Protein AF-H0E6C3-F1 (afdb_monomer)

pLDDT: mean 74.85, std 18.97, range [39.5, 98.25]

Organism: NCBI:txid1097667

Secondary structure (DSSP, 8-state):
-----STHHHHHTTS--S-----------------------------PPPPP---------------------------PPP--HHHHHSS-EEPPHHHHHHHHHHHHHHHHHHHHT-HHHHHHTEESHHHHHHHTT--S--HHHHHHHHGGGPPPPPHHHHHHHHHPPEEEETTEEEETTT-S--EEEETTEEEEESGGGS------

Solvent-accessible surface area (backbone atoms only — not comparable to full-atom values): 13586 Å² total; per-residue (Å²): 138,92,86,86,82,68,70,75,62,70,72,55,65,80,74,68,87,82,83,87,85,80,85,81,90,75,93,73,89,85,80,89,78,92,77,81,88,82,85,81,79,88,82,83,88,82,89,80,81,85,84,86,81,83,88,81,77,88,80,87,76,81,89,75,89,69,85,78,76,82,73,79,75,74,72,80,80,77,79,70,79,69,54,61,50,69,65,66,71,59,84,45,44,76,46,55,71,67,60,32,49,53,50,41,47,39,50,52,51,45,49,50,20,42,40,69,39,36,31,68,60,37,50,76,34,48,40,38,53,67,58,48,38,48,75,71,70,46,74,93,69,49,64,47,69,57,35,60,66,56,27,82,71,40,73,59,76,50,72,66,56,53,54,44,39,76,68,33,55,34,32,33,50,90,54,33,40,34,38,43,89,80,58,57,75,43,28,33,52,55,96,89,40,60,20,39,34,50,28,25,71,51,75,81,74,78,82,130

Structure (mmCIF, N/CA/C/O backbone):
data_AF-H0E6C3-F1
#
_entry.id   AF-H0E6C3-F1
#
loop_
_atom_site.group_PDB
_atom_site.id
_atom_site.type_symbol
_atom_site.label_atom_id
_atom_site.label_alt_id
_atom_site.label_comp_id
_atom_site.label_asym_id
_atom_site.label_entity_id
_atom_site.label_seq_id
_atom_site.pdbx_PDB_ins_code
_atom_site.Cartn_x
_atom_site.Cartn_y
_atom_site.Cartn_z
_atom_site.occupancy
_atom_site.B_iso_or_equiv
_atom_site.auth_seq_id
_atom_site.auth_comp_id
_atom_site.auth_asym_id
_atom_site.auth_atom_id
_atom_site.pdbx_PDB_model_num
ATOM 1 N N . MET A 1 1 ? -24.093 22.862 15.015 1.00 39.50 1 MET A N 1
ATOM 2 C CA . MET A 1 1 ? -22.956 23.736 14.646 1.00 39.50 1 MET A CA 1
ATOM 3 C C . MET A 1 1 ? -21.881 22.888 13.983 1.00 39.50 1 MET A C 1
ATOM 5 O O . MET A 1 1 ? -21.460 21.885 14.541 1.00 39.50 1 MET A O 1
ATOM 9 N N . SER A 1 2 ? -21.552 23.235 12.743 1.00 45.59 2 SER A N 1
ATOM 10 C CA . SER A 1 2 ? -20.919 22.386 11.730 1.00 45.59 2 SER A CA 1
ATOM 11 C C . SER A 1 2 ? -19.393 22.302 11.878 1.00 45.59 2 SER A C 1
ATOM 13 O O . SER A 1 2 ? -18.709 23.301 11.692 1.00 45.59 2 SER A O 1
ATOM 15 N N . ARG A 1 3 ? -18.850 21.105 12.152 1.00 48.53 3 ARG A N 1
ATOM 16 C CA . ARG A 1 3 ? -17.395 20.812 12.171 1.00 48.53 3 ARG A CA 1
ATOM 17 C C . ARG A 1 3 ? -16.990 19.665 11.223 1.00 48.53 3 ARG A C 1
ATOM 19 O O . ARG A 1 3 ? -16.024 18.962 11.479 1.00 48.53 3 ARG A O 1
ATOM 26 N N . ALA A 1 4 ? -17.720 19.459 10.125 1.00 48.72 4 ALA A N 1
ATOM 27 C CA . ALA A 1 4 ? -17.541 18.299 9.235 1.00 48.72 4 ALA A CA 1
ATOM 28 C C . ALA A 1 4 ? -16.975 18.628 7.833 1.00 48.72 4 ALA A C 1
ATOM 30 O O . ALA A 1 4 ? -17.182 17.862 6.900 1.00 48.72 4 ALA A O 1
ATOM 31 N N . ARG A 1 5 ? -16.290 19.766 7.635 1.00 49.53 5 ARG A N 1
ATOM 32 C CA . ARG A 1 5 ? -15.871 20.223 6.286 1.00 49.53 5 ARG A CA 1
ATOM 33 C C . ARG A 1 5 ? -14.379 20.534 6.104 1.00 49.53 5 ARG A C 1
ATOM 35 O O . ARG A 1 5 ? -14.032 21.242 5.171 1.00 49.53 5 ARG A O 1
ATOM 42 N N . LEU A 1 6 ? -13.491 20.005 6.948 1.00 44.16 6 LEU A N 1
ATOM 43 C CA . LEU A 1 6 ? -12.038 20.226 6.796 1.00 44.16 6 LEU A CA 1
ATOM 44 C C . LEU A 1 6 ? -11.249 18.998 6.305 1.00 44.16 6 LEU A C 1
ATOM 46 O O . LEU A 1 6 ? -10.078 19.137 5.968 1.00 44.16 6 LEU A O 1
ATOM 50 N N . LEU A 1 7 ? -11.872 17.818 6.185 1.00 47.09 7 LEU A N 1
ATOM 51 C CA . LEU A 1 7 ? -11.172 16.601 5.749 1.00 47.09 7 LEU A CA 1
ATOM 52 C C . LEU A 1 7 ? -10.719 16.545 4.270 1.00 47.09 7 LEU A C 1
ATOM 54 O O . LEU A 1 7 ? -9.677 15.936 4.035 1.00 47.09 7 LEU A O 1
ATOM 58 N N . PRO A 1 8 ? -11.393 17.147 3.264 1.00 49.53 8 PRO A N 1
ATOM 59 C CA . PRO A 1 8 ? -10.925 17.005 1.880 1.00 49.53 8 PRO A CA 1
ATOM 60 C C . PRO A 1 8 ? -9.657 17.822 1.574 1.00 49.53 8 PRO A C 1
ATOM 62 O O . PRO A 1 8 ? -9.017 17.592 0.553 1.00 49.53 8 PRO A O 1
ATOM 65 N N . LEU A 1 9 ? -9.256 18.750 2.453 1.00 42.88 9 LEU A N 1
ATOM 66 C CA . LEU A 1 9 ? -8.108 19.637 2.225 1.00 42.88 9 LEU A CA 1
ATOM 67 C C . LEU A 1 9 ? -6.748 18.981 2.511 1.00 42.88 9 LEU A C 1
ATOM 69 O O . LEU A 1 9 ? -5.759 19.346 1.882 1.00 42.88 9 LEU A O 1
ATOM 73 N N . LEU A 1 10 ? -6.684 17.984 3.400 1.00 47.25 10 LEU A N 1
ATOM 74 C CA . LEU A 1 10 ? -5.419 17.311 3.733 1.00 47.25 10 LEU A CA 1
ATOM 75 C C . LEU A 1 10 ? -5.011 16.248 2.701 1.00 47.25 10 LEU A C 1
ATOM 77 O O . LEU A 1 10 ? -3.820 16.012 2.520 1.00 47.25 10 LEU A O 1
ATOM 81 N N . LEU A 1 11 ? -5.967 15.656 1.974 1.00 47.31 11 LEU A N 1
ATOM 82 C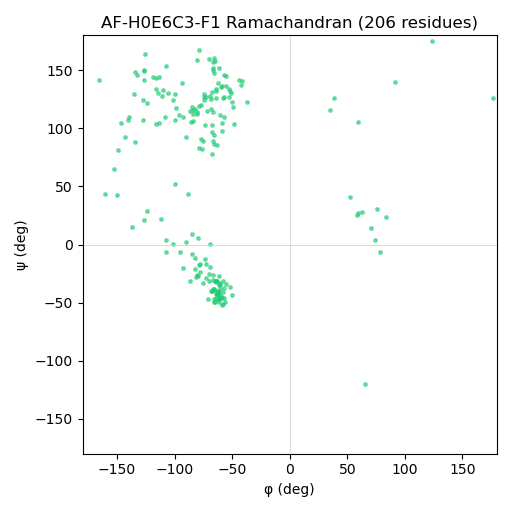 CA . LEU A 1 11 ? -5.668 14.664 0.933 1.00 47.31 11 LEU A CA 1
ATOM 83 C C . LEU A 1 11 ? -5.161 15.301 -0.378 1.00 47.31 11 LEU A C 1
ATOM 85 O O . LEU A 1 11 ? -4.449 14.652 -1.138 1.00 47.31 11 LEU A O 1
ATOM 89 N N . ALA A 1 12 ? -5.488 16.574 -0.633 1.00 43.88 12 ALA A N 1
ATOM 90 C CA . ALA A 1 12 ? -5.083 17.289 -1.847 1.00 43.88 12 ALA A CA 1
ATOM 91 C C . ALA A 1 12 ? -3.655 17.868 -1.783 1.00 43.88 12 ALA A C 1
ATOM 93 O O . ALA A 1 12 ? -3.043 18.099 -2.822 1.00 43.88 12 ALA A O 1
ATOM 94 N N . ALA A 1 13 ? -3.088 18.073 -0.588 1.00 44.66 13 ALA A N 1
ATOM 95 C CA . ALA A 1 13 ? -1.778 18.713 -0.431 1.00 44.66 13 ALA A CA 1
ATOM 96 C C . ALA A 1 13 ? -0.586 17.828 -0.853 1.00 44.66 13 ALA A C 1
ATOM 98 O O . ALA A 1 13 ? 0.502 18.346 -1.096 1.00 44.66 13 ALA A O 1
ATOM 99 N N . ALA A 1 14 ? -0.774 16.511 -0.984 1.00 47.22 14 ALA A N 1
ATOM 100 C CA . ALA A 1 14 ? 0.292 15.594 -1.397 1.00 47.22 14 ALA A CA 1
ATOM 101 C C . ALA A 1 14 ? 0.501 15.524 -2.925 1.00 47.22 14 ALA A C 1
ATOM 103 O O . ALA A 1 14 ? 1.512 14.986 -3.368 1.00 47.22 14 ALA A O 1
ATOM 104 N N . LEU A 1 15 ? -0.413 16.077 -3.737 1.00 45.78 15 LEU A N 1
ATOM 105 C CA . LEU A 1 15 ? -0.311 16.058 -5.206 1.00 45.78 15 LEU A CA 1
ATOM 106 C C . LEU A 1 15 ? 0.183 17.377 -5.832 1.00 45.78 15 LEU A C 1
ATOM 108 O O . LEU A 1 15 ? 0.336 17.449 -7.048 1.00 45.78 15 LEU A O 1
ATOM 112 N N . SER A 1 16 ? 0.478 18.412 -5.040 1.00 48.31 16 SER A N 1
ATOM 113 C CA . SER A 1 16 ? 0.782 19.758 -5.562 1.00 48.31 16 SER A CA 1
ATOM 114 C C . SER A 1 16 ? 2.262 20.033 -5.871 1.00 48.31 16 SER A C 1
ATOM 116 O O . SER A 1 16 ? 2.599 21.146 -6.266 1.00 48.31 16 SER A O 1
ATOM 118 N N . LEU A 1 17 ? 3.172 19.067 -5.707 1.00 47.97 17 LEU A N 1
ATOM 119 C CA . LEU A 1 17 ? 4.621 19.288 -5.852 1.00 47.97 17 LEU A CA 1
ATOM 120 C C . LEU A 1 17 ? 5.174 18.835 -7.217 1.00 47.97 17 LEU A C 1
ATOM 122 O O . LEU A 1 17 ? 6.122 18.058 -7.299 1.00 47.97 17 LEU A O 1
ATOM 126 N N . SER A 1 18 ? 4.571 19.281 -8.322 1.00 49.34 18 SER A N 1
ATOM 127 C CA . SER A 1 18 ? 5.105 19.033 -9.679 1.00 49.34 18 SER A CA 1
ATOM 128 C C . SER A 1 18 ? 4.756 20.140 -10.680 1.00 49.34 18 SER A C 1
ATOM 130 O O . SER A 1 18 ? 4.398 19.862 -11.820 1.00 49.34 18 SER A O 1
ATOM 132 N N . ALA A 1 19 ? 4.860 21.407 -10.268 1.00 49.94 19 ALA A N 1
ATOM 133 C CA . ALA A 1 19 ? 4.777 22.544 -11.189 1.00 49.94 19 ALA A CA 1
ATOM 134 C C . ALA A 1 19 ? 5.551 23.769 -10.665 1.00 49.94 19 ALA A C 1
ATOM 136 O O . ALA A 1 19 ? 4.972 24.805 -10.360 1.00 49.94 19 ALA A O 1
ATOM 137 N N . ALA A 1 20 ? 6.874 23.650 -10.547 1.00 50.69 20 ALA A N 1
ATOM 138 C CA . ALA A 1 20 ? 7.783 24.797 -10.477 1.00 50.69 20 ALA A CA 1
ATOM 139 C C . ALA A 1 20 ? 9.123 24.386 -11.106 1.00 50.69 20 ALA A C 1
ATOM 141 O O . ALA A 1 20 ? 10.049 23.950 -10.431 1.00 50.69 20 ALA A O 1
ATOM 142 N N . GLY A 1 21 ? 9.157 24.434 -12.435 1.00 45.28 21 GLY A N 1
ATOM 143 C CA . GLY A 1 21 ? 10.304 24.093 -13.279 1.00 45.28 21 GLY A CA 1
ATOM 144 C C . GLY A 1 21 ? 10.147 24.701 -14.673 1.00 45.28 21 GLY A C 1
ATOM 145 O O . GLY A 1 21 ? 10.321 24.021 -15.674 1.00 45.28 21 GLY A O 1
ATOM 146 N N . CYS A 1 22 ? 9.722 25.962 -14.706 1.00 56.66 22 CYS A N 1
ATOM 147 C CA . CYS A 1 22 ? 9.824 26.901 -15.822 1.00 56.66 22 CYS A CA 1
ATOM 148 C C . CYS A 1 22 ? 10.748 28.004 -15.285 1.00 56.66 22 CYS A C 1
ATOM 150 O O . CYS A 1 22 ? 10.569 28.409 -14.141 1.00 56.66 22 CYS A O 1
ATOM 152 N N . GLY A 1 23 ? 11.765 28.523 -15.944 1.00 45.88 23 GLY A N 1
ATOM 153 C CA . GLY A 1 23 ? 12.292 28.385 -17.288 1.00 45.88 23 GLY A CA 1
ATOM 154 C C . GLY A 1 23 ? 13.453 29.382 -17.303 1.00 45.88 23 GLY A C 1
ATOM 155 O O . GLY A 1 23 ? 13.282 30.522 -16.875 1.00 45.88 23 GLY A O 1
ATOM 156 N N . GLY A 1 24 ? 14.643 28.921 -17.665 1.00 44.38 24 GLY A N 1
ATOM 157 C CA . GLY A 1 24 ? 15.837 29.748 -17.790 1.00 44.38 24 GLY A CA 1
ATOM 158 C C . GLY A 1 24 ? 16.500 29.375 -19.099 1.00 44.38 24 GLY A C 1
ATOM 159 O O . GLY A 1 24 ? 17.273 28.422 -19.140 1.00 44.38 24 GLY A O 1
ATOM 160 N N . ASP A 1 25 ? 16.061 30.057 -20.153 1.00 52.75 25 ASP A N 1
ATOM 161 C CA . ASP A 1 25 ? 16.718 30.157 -21.451 1.00 52.75 25 ASP A CA 1
ATOM 162 C C . ASP A 1 25 ? 18.188 30.542 -21.252 1.00 52.75 25 ASP A C 1
ATOM 164 O O . ASP A 1 25 ? 18.469 31.592 -20.682 1.00 52.75 25 ASP A O 1
ATOM 168 N N . ASP A 1 26 ? 19.102 29.716 -21.754 1.00 57.69 26 ASP A N 1
ATOM 169 C CA . ASP A 1 26 ? 20.416 30.174 -22.193 1.00 57.69 26 ASP A CA 1
ATOM 170 C C . ASP A 1 26 ? 20.768 29.412 -23.475 1.00 57.69 26 ASP A C 1
ATOM 172 O O . ASP A 1 26 ? 21.026 28.202 -23.486 1.00 57.69 26 ASP A O 1
ATOM 176 N N . ASP A 1 27 ? 20.700 30.166 -24.569 1.00 55.53 27 ASP A N 1
ATOM 177 C CA . ASP A 1 27 ? 21.066 29.827 -25.932 1.00 55.53 27 ASP A CA 1
ATOM 178 C C . ASP A 1 27 ? 22.312 28.941 -26.030 1.00 55.53 27 ASP A C 1
ATOM 180 O O . ASP A 1 27 ? 23.427 29.329 -25.665 1.00 55.53 27 ASP A O 1
ATOM 184 N N . LYS A 1 28 ? 22.162 27.777 -26.671 1.00 60.12 28 LYS A N 1
ATOM 185 C CA . LYS A 1 28 ? 23.302 27.094 -27.284 1.00 60.12 28 LYS A CA 1
ATOM 186 C C . LYS A 1 28 ? 22.996 26.768 -28.743 1.00 60.12 28 LYS A C 1
ATOM 188 O O . LYS A 1 28 ? 21.998 26.098 -29.014 1.00 60.12 28 LYS A O 1
ATOM 193 N N . PRO A 1 29 ? 23.841 27.212 -29.692 1.00 62.50 29 PRO A N 1
ATOM 194 C CA . PRO A 1 29 ? 23.593 26.990 -31.102 1.00 62.50 29 PRO A CA 1
ATOM 195 C C . PRO A 1 29 ? 23.622 25.502 -31.446 1.00 62.50 29 PRO A C 1
ATOM 197 O O . PRO A 1 29 ? 24.512 24.742 -31.060 1.00 62.50 29 PRO A O 1
ATOM 200 N N . SER A 1 30 ? 22.593 25.154 -32.207 1.00 52.91 30 SER A N 1
ATOM 201 C CA . SER A 1 30 ? 22.317 23.886 -32.858 1.00 52.91 30 SER A CA 1
ATOM 202 C C . SER A 1 30 ? 23.492 23.400 -33.712 1.00 52.91 30 SER A C 1
ATOM 204 O O . SER A 1 30 ? 23.947 24.104 -34.615 1.00 52.91 30 SER A O 1
ATOM 206 N N . THR A 1 31 ? 23.930 22.162 -33.482 1.00 62.78 31 THR A N 1
ATOM 207 C CA . THR A 1 31 ? 24.637 21.362 -34.485 1.00 62.78 31 THR A CA 1
ATOM 208 C C . THR A 1 31 ? 23.803 20.138 -34.837 1.00 62.78 31 THR A C 1
ATOM 210 O O . THR A 1 31 ? 23.709 19.151 -34.111 1.00 62.78 31 THR A O 1
ATOM 213 N N . THR A 1 32 ? 23.181 20.248 -36.005 1.00 57.22 32 THR A N 1
ATOM 214 C CA . THR A 1 32 ? 22.528 19.195 -36.772 1.00 57.22 32 THR A CA 1
ATOM 215 C C . THR A 1 32 ? 23.448 17.991 -36.964 1.00 57.22 32 THR A C 1
ATOM 217 O O . THR A 1 32 ? 24.564 18.115 -37.466 1.00 57.22 32 THR A O 1
ATOM 220 N N . SER A 1 33 ? 22.950 16.796 -36.664 1.00 61.53 33 SER A N 1
ATOM 221 C CA . SER A 1 33 ? 23.414 15.566 -37.304 1.00 61.53 33 SER A CA 1
ATOM 222 C C . SER A 1 33 ? 22.208 14.685 -37.585 1.00 61.53 33 SER A C 1
ATOM 224 O O . SER A 1 33 ? 21.530 14.200 -36.682 1.00 61.53 33 SER A O 1
ATOM 226 N N . ALA A 1 34 ? 21.910 14.582 -38.875 1.00 61.97 34 ALA A N 1
ATOM 227 C CA . ALA A 1 34 ? 20.875 13.742 -39.435 1.00 61.97 34 ALA A CA 1
ATOM 228 C C . ALA A 1 34 ? 21.247 12.269 -39.244 1.00 61.97 34 ALA A C 1
ATOM 230 O O . ALA A 1 34 ? 22.347 11.866 -39.614 1.00 61.97 34 ALA A O 1
ATOM 231 N N . SER A 1 35 ? 20.302 11.477 -38.740 1.00 51.75 35 SER A N 1
ATOM 232 C CA . SER A 1 35 ? 20.354 10.021 -38.841 1.00 51.75 35 SER A CA 1
ATOM 233 C C . SER A 1 35 ? 18.986 9.480 -39.244 1.00 51.75 35 SER A C 1
ATOM 235 O O . SER A 1 35 ? 17.943 9.850 -38.713 1.00 51.75 35 SER A O 1
ATOM 237 N N . THR A 1 36 ? 19.071 8.647 -40.267 1.00 64.38 36 THR A N 1
ATOM 238 C CA . THR A 1 36 ? 18.101 7.987 -41.140 1.00 64.38 36 THR A CA 1
ATOM 239 C C . THR A 1 36 ? 16.877 7.370 -40.445 1.00 64.38 36 THR A C 1
ATOM 241 O O . THR A 1 36 ? 17.028 6.703 -39.421 1.00 64.38 36 THR A O 1
ATOM 244 N N . PRO A 1 37 ? 15.670 7.463 -41.038 1.00 62.47 37 PRO A N 1
ATOM 245 C CA . PRO A 1 37 ? 14.541 6.642 -40.617 1.00 62.47 37 PRO A CA 1
ATOM 246 C C . PRO A 1 37 ? 14.753 5.190 -41.069 1.00 62.47 37 PRO A C 1
ATOM 248 O O . PRO A 1 37 ? 14.980 4.928 -42.248 1.00 62.47 37 PRO A O 1
ATOM 251 N N . SER A 1 38 ? 14.651 4.238 -40.140 1.00 56.16 38 SER A N 1
ATOM 252 C CA . SER A 1 38 ? 14.460 2.823 -40.479 1.00 56.16 38 SER A CA 1
ATOM 253 C C . SER A 1 38 ? 12.987 2.475 -40.333 1.00 56.16 38 SER A C 1
ATOM 255 O O . SER A 1 38 ? 12.437 2.416 -39.235 1.00 56.16 38 SER A O 1
ATOM 257 N N . THR A 1 39 ? 12.349 2.299 -41.482 1.00 52.75 39 THR A N 1
ATOM 258 C CA . THR A 1 39 ? 11.002 1.767 -41.639 1.00 52.75 39 THR A CA 1
ATOM 259 C C . THR A 1 39 ? 11.083 0.247 -41.540 1.00 52.75 39 THR A C 1
ATOM 261 O O . THR A 1 39 ? 11.646 -0.389 -42.428 1.00 52.75 39 THR A O 1
ATOM 264 N N . THR A 1 40 ? 10.502 -0.345 -40.498 1.00 60.59 40 THR A N 1
ATOM 265 C CA . THR A 1 40 ? 10.265 -1.793 -40.464 1.00 60.59 40 THR A CA 1
ATOM 266 C C . THR A 1 40 ? 8.766 -2.032 -40.485 1.00 60.59 40 THR A C 1
ATOM 268 O O . THR A 1 40 ? 8.055 -1.788 -39.513 1.00 60.59 40 THR A O 1
ATOM 271 N N . SER A 1 41 ? 8.293 -2.455 -41.650 1.00 52.44 41 SER A N 1
ATOM 272 C CA . SER A 1 41 ? 6.960 -2.999 -41.869 1.00 52.44 41 SER A CA 1
ATOM 273 C C . SER A 1 41 ? 6.889 -4.461 -41.417 1.00 52.44 41 SER A C 1
ATOM 275 O O . SER A 1 41 ? 7.916 -5.139 -41.344 1.00 52.44 41 SER A O 1
ATOM 277 N N . SER A 1 42 ? 5.648 -4.957 -41.324 1.00 45.97 42 SER A N 1
ATOM 278 C CA . SER A 1 42 ? 5.224 -6.372 -41.236 1.00 45.97 42 SER A CA 1
ATOM 279 C C . SER A 1 42 ? 5.091 -6.890 -39.781 1.00 45.97 42 SER A C 1
ATOM 281 O O . SER A 1 42 ? 5.876 -6.516 -38.924 1.00 45.97 42 SER A O 1
ATOM 283 N N . THR A 1 43 ? 4.102 -7.692 -39.364 1.00 51.38 43 THR A N 1
ATOM 284 C CA . THR A 1 43 ? 3.299 -8.695 -40.079 1.00 51.38 43 THR A CA 1
ATOM 285 C C . THR A 1 43 ? 2.058 -9.083 -39.250 1.00 51.38 43 THR A C 1
ATOM 287 O O . THR A 1 43 ? 2.140 -9.229 -38.036 1.00 51.38 43 THR A O 1
ATOM 290 N N . SER A 1 44 ? 0.948 -9.269 -39.965 1.00 53.03 44 SER A N 1
ATOM 291 C CA . SER A 1 44 ? -0.219 -10.154 -39.797 1.00 53.03 44 SER A CA 1
ATOM 292 C C . SER A 1 44 ? -0.869 -10.477 -38.443 1.00 53.03 44 SER A C 1
ATOM 294 O O . SER A 1 44 ? -0.327 -11.108 -37.542 1.00 53.03 44 SER A O 1
ATOM 296 N N . SER A 1 45 ? -2.170 -10.204 -38.475 1.00 52.84 45 SER A N 1
ATOM 297 C CA . SER A 1 45 ? -3.298 -10.859 -37.823 1.00 52.84 45 SER A CA 1
ATOM 298 C C . SER A 1 45 ? -3.260 -12.394 -37.838 1.00 52.84 45 SER A C 1
ATOM 300 O O . SER A 1 45 ? -3.053 -13.027 -38.871 1.00 52.84 45 SER A O 1
ATOM 302 N N . SER A 1 46 ? -3.599 -12.993 -36.696 1.00 56.31 46 SER A N 1
ATOM 303 C CA . SER A 1 46 ? -4.162 -14.345 -36.615 1.00 56.31 46 SER A CA 1
ATOM 304 C C . SER A 1 46 ? -5.447 -14.276 -35.793 1.00 56.31 46 SER A C 1
ATOM 306 O O . SER A 1 46 ? -5.437 -14.051 -34.587 1.00 56.31 46 SER A O 1
ATOM 308 N N . THR A 1 47 ? -6.567 -14.406 -36.496 1.00 58.03 47 THR A N 1
ATOM 309 C CA . THR A 1 47 ? -7.912 -14.549 -35.946 1.00 58.03 47 THR A CA 1
ATOM 310 C C . THR A 1 47 ? -8.148 -16.033 -35.691 1.00 58.03 47 THR A C 1
ATOM 312 O O . THR A 1 47 ? -8.180 -16.816 -36.637 1.00 58.03 47 THR A O 1
ATOM 315 N N . THR A 1 48 ? -8.310 -16.429 -34.433 1.00 63.00 48 THR A N 1
ATOM 316 C CA . THR A 1 48 ? -8.811 -17.754 -34.057 1.00 63.00 48 THR A CA 1
ATOM 317 C C . THR A 1 48 ? -10.278 -17.644 -33.657 1.00 63.00 48 THR A C 1
ATOM 319 O O . THR A 1 48 ? -10.656 -16.839 -32.808 1.00 63.00 48 THR A O 1
ATOM 322 N N . SER A 1 49 ? -11.112 -18.441 -34.322 1.00 64.69 49 SER A N 1
ATOM 323 C CA . SER A 1 49 ? -12.539 -18.587 -34.039 1.00 64.69 49 SER A CA 1
ATOM 324 C C . SER A 1 49 ? -12.780 -19.229 -32.664 1.00 64.69 49 SER A C 1
ATOM 326 O O . SER A 1 49 ? -11.997 -20.087 -32.252 1.00 64.69 49 SER A O 1
ATOM 328 N N . PRO A 1 50 ? -13.871 -18.871 -31.962 1.00 70.31 50 PRO A N 1
ATOM 329 C CA . PRO A 1 50 ? -14.254 -19.523 -30.716 1.00 70.31 50 PRO A CA 1
ATOM 330 C C . PRO A 1 50 ? -14.853 -20.911 -30.983 1.00 70.31 50 PRO A C 1
ATOM 332 O O . PRO A 1 50 ? -15.814 -21.049 -31.740 1.00 70.31 50 PRO A O 1
ATOM 335 N N . THR A 1 51 ? -14.313 -21.938 -30.327 1.00 67.75 51 THR A N 1
ATOM 336 C CA . THR A 1 51 ? -14.937 -23.264 -30.254 1.00 67.75 51 THR A CA 1
ATOM 337 C C . THR A 1 51 ? -16.079 -23.228 -29.244 1.00 67.75 51 THR A C 1
ATOM 339 O O . THR A 1 51 ? -15.882 -22.932 -28.067 1.00 67.75 51 THR A O 1
ATOM 342 N N . THR A 1 52 ? -17.279 -23.524 -29.729 1.00 56.03 52 THR A N 1
ATOM 343 C CA . THR A 1 52 ? -18.501 -23.764 -28.960 1.00 56.03 52 THR A CA 1
ATOM 344 C C . THR A 1 52 ? -18.517 -25.225 -28.520 1.00 56.03 52 THR A C 1
ATOM 346 O O . THR A 1 52 ? -18.559 -26.094 -29.386 1.00 56.03 52 THR A O 1
ATOM 349 N N . THR A 1 53 ? -18.524 -25.506 -27.213 1.00 61.59 53 THR A N 1
ATOM 350 C CA . THR A 1 53 ? -18.784 -26.865 -26.710 1.00 61.59 53 THR A CA 1
ATOM 351 C C . THR A 1 53 ? -19.529 -26.829 -25.375 1.00 61.59 53 THR A C 1
ATOM 353 O O . THR A 1 53 ? -18.957 -26.536 -24.331 1.00 61.59 53 THR A O 1
ATOM 356 N N . THR A 1 54 ? -20.817 -27.144 -25.500 1.00 51.81 54 THR A N 1
ATOM 357 C CA . THR A 1 54 ? -21.640 -28.042 -24.676 1.00 51.81 54 THR A CA 1
ATOM 358 C C . THR A 1 54 ? -21.814 -27.770 -23.180 1.00 51.81 54 THR A C 1
ATOM 360 O O . THR A 1 54 ? -20.975 -28.082 -22.342 1.00 51.81 54 THR A O 1
ATOM 363 N N . ASP A 1 55 ? -23.025 -27.290 -22.920 1.00 56.94 55 ASP A N 1
ATOM 364 C CA . ASP A 1 55 ? -23.848 -27.322 -21.715 1.00 56.94 55 ASP A CA 1
ATOM 365 C C . ASP A 1 55 ? -24.135 -28.766 -21.235 1.00 56.94 55 ASP A C 1
ATOM 367 O O . ASP A 1 55 ? -24.632 -29.577 -22.025 1.00 56.94 55 ASP A O 1
ATOM 371 N N . PRO A 1 56 ? -23.837 -29.105 -19.966 1.00 64.62 56 PRO A N 1
ATOM 372 C CA . PRO A 1 56 ? -24.548 -30.151 -19.249 1.00 64.62 56 PRO A CA 1
ATOM 373 C C . PRO A 1 56 ? -25.460 -29.569 -18.151 1.00 64.62 56 PRO A C 1
ATOM 375 O O . PRO A 1 56 ? -25.000 -29.085 -17.119 1.00 64.62 56 PRO A O 1
ATOM 378 N N . GLU A 1 57 ? -26.760 -29.684 -18.418 1.00 63.06 57 GLU A N 1
ATOM 379 C CA . GLU A 1 57 ? -27.874 -30.085 -17.546 1.00 63.06 57 GLU A CA 1
ATOM 380 C C . GLU A 1 57 ? -27.837 -29.669 -16.051 1.00 63.06 57 GLU A C 1
ATOM 382 O O . GLU A 1 57 ? -27.029 -30.180 -15.267 1.00 63.06 57 GLU A O 1
ATOM 387 N N . PRO A 1 58 ? -28.784 -28.828 -15.580 1.00 60.75 58 PRO A N 1
ATOM 388 C CA . PRO A 1 58 ? -28.914 -28.514 -14.162 1.00 60.75 58 PRO A CA 1
ATOM 389 C C . PRO A 1 58 ? -29.512 -29.702 -13.392 1.00 60.75 58 PRO A C 1
ATOM 391 O O . PRO A 1 58 ? -30.723 -29.920 -13.380 1.00 60.75 58 PRO A O 1
ATOM 394 N N . THR A 1 59 ? -28.667 -30.444 -12.675 1.00 64.25 59 THR A N 1
ATOM 395 C CA . THR A 1 59 ? -29.137 -31.375 -11.641 1.00 64.25 59 THR A CA 1
ATOM 396 C C . THR A 1 59 ? -29.630 -30.573 -10.439 1.00 64.25 59 THR A C 1
ATOM 398 O O . THR A 1 59 ? -28.871 -29.865 -9.776 1.00 64.25 59 THR A O 1
ATOM 401 N N . THR A 1 60 ? -30.930 -30.680 -10.177 1.00 53.97 60 THR A N 1
ATOM 402 C CA . THR A 1 60 ? -31.601 -30.110 -9.008 1.00 53.97 60 THR A CA 1
ATOM 403 C C . THR A 1 60 ? -31.359 -31.044 -7.824 1.00 53.97 60 THR A C 1
ATOM 405 O O . THR A 1 60 ? -31.854 -32.168 -7.829 1.00 53.97 60 THR A O 1
ATOM 408 N N . THR A 1 61 ? -30.593 -30.593 -6.829 1.00 58.22 61 THR A N 1
ATOM 409 C CA . THR A 1 61 ? -30.377 -31.326 -5.572 1.00 58.22 61 THR A CA 1
ATOM 410 C C . THR A 1 61 ? -31.082 -30.615 -4.426 1.00 58.22 61 THR A C 1
ATOM 412 O O . THR A 1 61 ? -30.987 -29.398 -4.266 1.00 58.22 61 THR A O 1
ATOM 415 N N . ASP A 1 62 ? -31.787 -31.439 -3.660 1.00 47.25 62 ASP A N 1
ATOM 416 C CA . ASP A 1 62 ? -32.689 -31.162 -2.556 1.00 47.25 62 ASP A CA 1
ATOM 417 C C . ASP A 1 62 ? -32.272 -30.086 -1.546 1.00 47.25 62 ASP A C 1
ATOM 419 O O . ASP A 1 62 ? -31.138 -29.973 -1.073 1.00 47.25 62 ASP A O 1
ATOM 423 N N . GLN A 1 63 ? -33.301 -29.343 -1.158 1.00 54.72 63 GLN A N 1
ATOM 424 C CA . GLN A 1 63 ? -33.331 -28.283 -0.171 1.00 54.72 63 GLN A CA 1
ATOM 425 C C . GLN A 1 63 ? -33.294 -28.886 1.244 1.00 54.72 63 GLN A C 1
ATOM 427 O O . GLN A 1 63 ? -34.325 -29.140 1.860 1.00 54.72 63 GLN A O 1
ATOM 432 N N . SER A 1 64 ? -32.093 -29.098 1.788 1.00 55.88 64 SER A N 1
ATOM 433 C CA . SER A 1 64 ? -31.918 -29.401 3.213 1.00 55.88 64 SER A CA 1
ATOM 434 C C . SER A 1 64 ? -31.844 -28.105 4.023 1.00 55.88 64 SER A C 1
ATOM 436 O O . SER A 1 64 ? -30.848 -27.379 4.005 1.00 55.88 64 SER A O 1
ATOM 438 N N . SER A 1 65 ? -32.927 -27.812 4.739 1.00 53.34 65 SER A N 1
ATOM 439 C CA . SER A 1 65 ? -33.061 -26.713 5.695 1.00 53.34 65 SER A CA 1
ATOM 440 C C . SER A 1 65 ? -32.138 -26.918 6.900 1.00 53.34 65 SER A C 1
ATOM 442 O O . SER A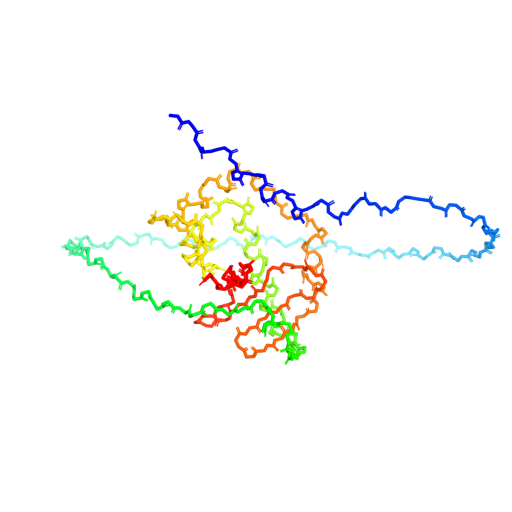 1 65 ? -32.539 -27.469 7.922 1.00 53.34 65 SER A O 1
ATOM 444 N N . THR A 1 66 ? -30.888 -26.467 6.796 1.00 44.34 66 THR A N 1
ATOM 445 C CA . THR A 1 66 ? -29.981 -26.358 7.944 1.00 44.34 66 THR A CA 1
ATOM 446 C C . THR A 1 66 ? -30.026 -24.934 8.483 1.00 44.34 66 THR A C 1
ATOM 448 O O . THR A 1 66 ? -29.580 -23.985 7.838 1.00 44.34 66 THR A O 1
ATOM 451 N N . THR A 1 67 ? -30.592 -24.796 9.680 1.00 53.78 67 THR A N 1
ATOM 452 C CA . THR A 1 67 ? -30.602 -23.591 10.511 1.00 53.78 67 THR A CA 1
ATOM 453 C C . THR A 1 67 ? -29.190 -23.020 10.615 1.00 53.78 67 THR A C 1
ATOM 455 O O . THR A 1 67 ? -28.332 -23.554 11.315 1.00 53.78 67 THR A O 1
ATOM 458 N N . LYS A 1 68 ? -28.933 -21.940 9.873 1.00 50.34 68 LYS A N 1
ATOM 459 C CA . LYS A 1 68 ? -27.659 -21.224 9.876 1.00 50.34 68 LYS A CA 1
ATOM 460 C C . LYS A 1 68 ? -27.607 -20.378 11.147 1.00 50.34 68 LYS A C 1
ATOM 462 O O . LYS A 1 68 ? -28.089 -19.249 11.172 1.00 50.34 68 LYS A O 1
ATOM 467 N N . THR A 1 69 ? -27.066 -20.944 12.220 1.00 57.34 69 THR A N 1
ATOM 468 C CA . THR A 1 69 ? -26.599 -20.162 13.365 1.00 57.34 69 THR A CA 1
ATOM 469 C C . THR A 1 69 ? -25.544 -19.199 12.829 1.00 57.34 69 THR A C 1
ATOM 471 O O . THR A 1 69 ? -24.447 -19.617 12.466 1.00 57.34 69 THR A O 1
ATOM 474 N N . SER A 1 70 ? -25.899 -17.919 12.696 1.00 46.47 70 SER A N 1
ATOM 475 C CA . SER A 1 70 ? -24.943 -16.835 12.472 1.00 46.47 70 SER A CA 1
ATOM 476 C C . SER A 1 70 ? -24.099 -16.692 13.731 1.00 46.47 70 SER A C 1
ATOM 478 O O . SER A 1 70 ? -24.336 -15.832 14.576 1.00 46.47 70 SER A O 1
ATOM 480 N N . GLU A 1 71 ? -23.134 -17.589 13.878 1.00 51.91 71 GLU A N 1
ATOM 481 C CA . GLU A 1 71 ? -22.017 -17.389 14.771 1.00 51.91 71 GLU A CA 1
ATOM 482 C C . GLU A 1 71 ? -21.209 -16.247 14.161 1.00 51.91 71 GLU A C 1
ATOM 484 O O . GLU A 1 71 ? -20.567 -16.384 13.119 1.00 51.91 71 GLU A O 1
ATOM 489 N N . THR A 1 72 ? -21.363 -15.060 14.746 1.00 55.03 72 THR A N 1
ATOM 490 C CA . THR A 1 72 ? -20.505 -13.913 14.473 1.00 55.03 72 THR A CA 1
ATOM 491 C C . THR A 1 72 ? -19.106 -14.311 14.919 1.00 55.03 72 THR A C 1
ATOM 493 O O . THR A 1 72 ? -18.723 -14.080 16.067 1.00 55.03 72 THR A O 1
ATOM 496 N N . GLU A 1 73 ? -18.377 -14.972 14.023 1.00 57.91 73 GLU A N 1
ATOM 497 C CA . GLU A 1 73 ? -16.970 -15.294 14.171 1.00 57.91 73 GLU A CA 1
ATOM 498 C C . GLU A 1 73 ? -16.244 -13.963 14.346 1.00 57.91 73 GLU A C 1
ATOM 500 O O . GLU A 1 73 ? -16.013 -13.206 13.401 1.00 57.91 73 GLU A O 1
ATOM 505 N N . LYS A 1 74 ? -15.976 -13.618 15.607 1.00 48.31 74 LYS A N 1
ATOM 506 C CA . LYS A 1 74 ? -15.113 -12.499 15.956 1.00 48.31 74 LYS A CA 1
ATOM 507 C C . LYS A 1 74 ? -13.723 -12.891 15.487 1.00 48.31 74 LYS A C 1
ATOM 509 O O . LYS A 1 74 ? -12.976 -13.512 16.236 1.00 48.31 74 LYS A O 1
ATOM 514 N N . THR A 1 75 ? -13.402 -12.558 14.239 1.00 51.09 75 THR A N 1
ATOM 515 C CA . THR A 1 75 ? -12.044 -12.661 13.718 1.00 51.09 75 THR A CA 1
ATOM 516 C C . THR A 1 75 ? -11.129 -11.973 14.731 1.00 51.09 75 THR A C 1
ATOM 518 O O . THR A 1 75 ? -11.353 -10.793 15.023 1.00 51.09 75 THR A O 1
ATOM 521 N N . PRO A 1 76 ? -10.168 -12.685 15.346 1.00 48.84 76 PRO A N 1
ATOM 522 C CA . PRO A 1 76 ? -9.295 -12.087 16.338 1.00 48.84 76 PRO A CA 1
ATOM 523 C C . PRO A 1 76 ? -8.517 -10.956 15.671 1.00 48.84 76 PRO A C 1
ATOM 525 O O . PRO A 1 76 ? -7.686 -11.178 14.791 1.00 48.84 76 PRO A O 1
ATOM 528 N N . THR A 1 77 ? -8.819 -9.723 16.068 1.00 51.56 77 THR A N 1
ATOM 529 C CA . THR A 1 77 ? -8.119 -8.538 15.587 1.00 51.56 77 THR A CA 1
ATOM 530 C C . THR A 1 77 ? -6.769 -8.475 16.291 1.00 51.56 77 THR A C 1
ATOM 532 O O . THR A 1 77 ? -6.607 -7.819 17.319 1.00 51.56 77 THR A O 1
ATOM 535 N N . THR A 1 78 ? -5.788 -9.218 15.779 1.00 55.84 78 THR A N 1
ATOM 536 C CA . THR A 1 78 ? -4.397 -9.085 16.215 1.00 55.84 78 THR A CA 1
ATOM 537 C C . THR A 1 78 ? -3.896 -7.720 15.762 1.00 55.84 78 THR A C 1
ATOM 539 O O . THR A 1 78 ? -3.504 -7.532 14.611 1.00 55.84 78 THR A O 1
ATOM 542 N N . SER A 1 79 ? -3.932 -6.745 16.666 1.00 56.84 79 SER A N 1
ATOM 543 C CA . SER A 1 79 ? -3.400 -5.405 16.434 1.00 56.84 79 SER A CA 1
ATOM 544 C C . SER A 1 79 ? -1.884 -5.484 16.262 1.00 56.84 79 SER A C 1
ATOM 546 O O . SER A 1 79 ? -1.135 -5.500 17.239 1.00 56.84 79 SER A O 1
ATOM 548 N N . THR A 1 80 ? -1.411 -5.576 15.019 1.00 67.19 80 THR A N 1
ATOM 549 C CA . THR A 1 80 ? 0.021 -5.491 14.725 1.00 67.19 80 THR A CA 1
ATOM 550 C C . THR A 1 80 ? 0.516 -4.094 15.118 1.00 67.19 80 THR A C 1
ATOM 552 O O . THR A 1 80 ? -0.069 -3.110 14.661 1.00 67.19 80 THR A O 1
ATOM 555 N N . PRO A 1 81 ? 1.569 -3.967 15.946 1.00 69.38 81 PRO A N 1
ATOM 556 C CA . PRO A 1 81 ? 2.082 -2.661 16.341 1.00 69.38 81 PRO A CA 1
ATOM 557 C C . PRO A 1 81 ? 2.542 -1.859 15.116 1.00 69.38 81 PRO A C 1
ATOM 559 O O . PRO A 1 81 ? 3.219 -2.389 14.220 1.00 69.38 81 PRO A O 1
ATOM 562 N 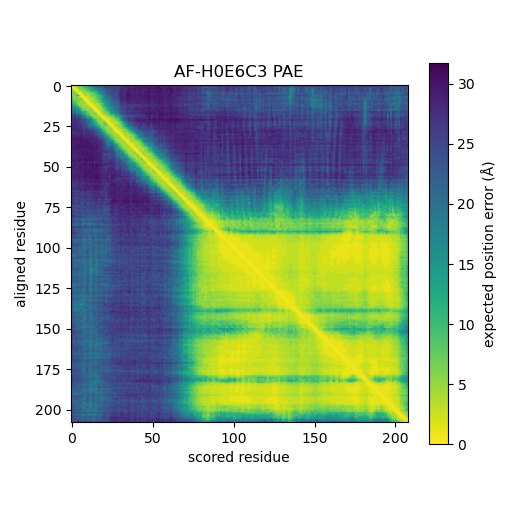N . SER A 1 82 ? 2.173 -0.575 15.080 1.00 71.38 82 SER A N 1
ATOM 563 C CA . SER A 1 82 ? 2.635 0.350 14.047 1.00 71.38 82 SER A CA 1
ATOM 564 C C . SER A 1 82 ? 4.147 0.512 14.118 1.00 71.38 82 SER A C 1
ATOM 566 O O . SER A 1 82 ? 4.751 0.573 15.191 1.00 71.38 82 SER A O 1
ATOM 568 N N . THR A 1 83 ? 4.766 0.553 12.944 1.00 77.88 83 THR A N 1
ATOM 569 C CA . THR A 1 83 ? 6.206 0.750 12.808 1.00 77.88 83 THR A CA 1
ATOM 570 C C . THR A 1 83 ? 6.443 2.128 12.202 1.00 77.88 83 THR A C 1
ATOM 572 O O . THR A 1 83 ? 5.862 2.422 11.156 1.00 77.88 83 THR A O 1
ATOM 575 N N . PRO A 1 84 ? 7.288 2.974 12.814 1.00 78.69 84 PRO A N 1
ATOM 576 C CA . PRO A 1 84 ? 7.594 4.297 12.282 1.00 78.69 84 PRO A CA 1
ATOM 577 C C . PRO A 1 84 ? 8.106 4.253 10.836 1.00 78.69 84 PRO A C 1
ATOM 579 O O . PRO A 1 84 ? 8.888 3.370 10.476 1.00 78.69 84 PRO A O 1
ATOM 582 N N . LEU A 1 85 ? 7.756 5.262 10.024 1.00 78.94 85 LEU A N 1
ATOM 583 C CA . LEU A 1 85 ? 8.211 5.375 8.628 1.00 78.94 85 LEU A CA 1
ATOM 584 C C . LEU A 1 85 ? 9.732 5.263 8.475 1.00 78.94 85 LEU A C 1
ATOM 586 O O . LEU A 1 85 ? 10.226 4.693 7.508 1.00 78.94 85 LEU A O 1
ATOM 590 N N . GLN A 1 86 ? 10.485 5.804 9.436 1.00 80.88 86 GLN A N 1
ATOM 591 C CA . GLN A 1 86 ? 11.949 5.818 9.386 1.00 80.88 86 GLN A CA 1
ATOM 592 C C . GLN A 1 86 ? 12.550 4.406 9.373 1.00 80.88 86 GLN A C 1
ATOM 594 O O . GLN A 1 86 ? 13.621 4.183 8.809 1.00 80.88 86 GLN A O 1
ATOM 599 N N . ASP A 1 87 ? 11.845 3.424 9.935 1.00 82.75 87 ASP A N 1
ATOM 600 C CA . ASP A 1 87 ? 12.340 2.053 9.978 1.00 82.75 87 ASP A CA 1
ATOM 601 C C . ASP A 1 87 ? 12.166 1.315 8.646 1.00 82.75 87 ASP A C 1
ATOM 603 O O . ASP A 1 87 ? 12.840 0.301 8.431 1.00 82.75 87 ASP A O 1
ATOM 607 N N . TYR A 1 88 ? 11.298 1.824 7.762 1.00 81.75 88 TYR A N 1
ATOM 608 C CA . TYR A 1 88 ? 11.096 1.317 6.404 1.00 81.75 88 TYR A CA 1
ATOM 609 C C . TYR A 1 88 ? 12.232 1.707 5.459 1.00 81.75 88 TYR A C 1
ATOM 611 O O . TYR A 1 88 ? 12.578 0.941 4.563 1.00 81.75 88 TYR A O 1
ATOM 619 N N . THR A 1 89 ? 12.827 2.884 5.654 1.00 79.06 89 THR A N 1
ATOM 620 C CA . THR A 1 89 ? 13.892 3.401 4.782 1.00 79.06 89 THR A CA 1
ATOM 621 C C . THR A 1 89 ? 15.291 3.038 5.280 1.00 79.06 89 THR A C 1
ATOM 623 O O . THR A 1 89 ? 16.243 3.020 4.501 1.00 79.06 89 THR A O 1
ATOM 626 N N . LYS A 1 90 ? 15.444 2.701 6.566 1.00 85.38 90 LYS A N 1
ATOM 627 C CA . LYS A 1 90 ? 16.748 2.395 7.161 1.00 85.38 90 LYS A CA 1
ATOM 628 C C . LYS A 1 90 ? 17.170 0.941 6.932 1.00 85.38 90 LYS A C 1
ATOM 630 O O . LYS A 1 90 ? 16.707 0.041 7.634 1.00 85.38 90 LYS A O 1
ATOM 635 N N . GLY A 1 91 ? 18.132 0.726 6.033 1.00 80.06 91 GLY A N 1
ATOM 636 C CA . GLY A 1 91 ? 18.882 -0.535 5.921 1.00 80.06 91 GLY A CA 1
ATOM 637 C C . GLY A 1 91 ? 18.125 -1.694 5.268 1.00 80.06 91 GLY A C 1
ATOM 638 O O . GLY A 1 91 ? 18.348 -2.840 5.646 1.00 80.06 91 GLY A O 1
ATOM 639 N N . GLY A 1 92 ? 17.206 -1.408 4.343 1.00 90.31 92 GLY A N 1
ATOM 640 C CA . GLY A 1 92 ? 16.635 -2.441 3.478 1.00 90.31 92 GLY A CA 1
ATOM 641 C C . GLY A 1 92 ? 17.559 -2.789 2.306 1.00 90.31 92 GLY A C 1
ATOM 642 O O . GLY A 1 92 ? 18.424 -1.997 1.928 1.00 90.31 92 GLY A O 1
ATOM 643 N N . SER A 1 93 ? 17.363 -3.969 1.727 1.00 95.94 93 SER A N 1
ATOM 644 C CA . SER A 1 93 ? 18.085 -4.443 0.541 1.00 95.94 93 SER A CA 1
ATOM 645 C C . SER A 1 93 ? 17.170 -4.422 -0.685 1.00 95.94 93 SER A C 1
ATOM 647 O O . SER A 1 93 ? 15.951 -4.525 -0.523 1.00 95.94 93 SER A O 1
ATOM 649 N N . PRO A 1 94 ? 17.710 -4.295 -1.910 1.00 97.00 94 PRO A N 1
ATOM 650 C CA . PRO A 1 94 ? 16.916 -4.500 -3.118 1.00 97.00 94 PRO A CA 1
ATOM 651 C C . PRO A 1 94 ? 16.197 -5.854 -3.068 1.00 97.00 94 PRO A C 1
ATOM 653 O O . PRO A 1 94 ? 16.803 -6.858 -2.695 1.00 97.00 94 PRO A O 1
ATOM 656 N N . ALA A 1 95 ? 14.910 -5.866 -3.409 1.00 97.25 95 ALA A N 1
ATOM 657 C CA . ALA A 1 95 ? 14.141 -7.096 -3.555 1.00 97.25 95 ALA A CA 1
ATOM 658 C C . ALA A 1 95 ? 14.659 -7.920 -4.744 1.00 97.25 95 ALA A C 1
ATOM 660 O O . ALA A 1 95 ? 15.124 -7.345 -5.730 1.00 97.25 95 ALA A O 1
ATOM 661 N N . ASP A 1 96 ? 14.509 -9.243 -4.684 1.00 98.12 96 ASP A N 1
ATOM 662 C CA . ASP A 1 96 ? 14.548 -10.070 -5.891 1.00 98.12 96 ASP A CA 1
ATOM 663 C C . ASP A 1 96 ? 13.352 -9.750 -6.809 1.00 98.12 96 ASP A C 1
ATOM 665 O O . ASP A 1 96 ? 12.344 -9.195 -6.358 1.00 98.12 96 ASP A O 1
ATOM 669 N N . ASP A 1 97 ? 13.453 -10.105 -8.093 1.00 97.56 97 ASP A N 1
ATOM 670 C CA . ASP A 1 97 ? 12.455 -9.739 -9.109 1.00 97.56 97 ASP A CA 1
ATOM 671 C C . ASP A 1 97 ? 11.048 -10.235 -8.763 1.00 97.56 97 ASP A C 1
ATOM 673 O O . ASP A 1 97 ? 10.077 -9.488 -8.882 1.00 97.56 97 ASP A O 1
ATOM 677 N N . LYS A 1 98 ? 10.933 -11.464 -8.245 1.00 98.12 98 LYS A N 1
ATOM 678 C CA . LYS A 1 98 ? 9.641 -12.044 -7.869 1.00 98.12 98 LYS A CA 1
ATOM 679 C C . LYS A 1 98 ? 9.014 -11.265 -6.715 1.00 98.12 98 LYS A C 1
ATOM 681 O O . LYS A 1 98 ? 7.851 -10.873 -6.800 1.00 98.12 98 LYS A O 1
ATOM 686 N N . THR A 1 99 ? 9.769 -11.016 -5.647 1.00 97.94 99 THR A N 1
ATOM 687 C CA . THR A 1 99 ? 9.279 -10.232 -4.504 1.00 97.94 99 THR A CA 1
ATOM 688 C C . THR A 1 99 ? 8.930 -8.801 -4.922 1.00 97.94 99 THR A C 1
ATOM 690 O O . THR A 1 99 ? 7.914 -8.258 -4.481 1.00 97.94 99 THR A O 1
ATOM 693 N N . ALA A 1 100 ? 9.735 -8.184 -5.792 1.00 97.94 100 ALA A N 1
ATOM 694 C CA . ALA A 1 100 ? 9.448 -6.861 -6.331 1.00 97.94 100 ALA A CA 1
ATOM 695 C C . ALA A 1 100 ? 8.114 -6.842 -7.092 1.00 97.94 100 ALA A C 1
ATOM 697 O O . ALA A 1 100 ? 7.298 -5.942 -6.884 1.00 97.94 100 ALA A O 1
ATOM 698 N N . ASP A 1 101 ? 7.861 -7.850 -7.924 1.00 98.19 101 ASP A N 1
ATOM 699 C CA . ASP A 1 101 ? 6.625 -7.965 -8.694 1.00 98.19 101 ASP A CA 1
ATOM 700 C C . ASP A 1 101 ? 5.398 -8.208 -7.811 1.00 98.19 101 ASP A C 1
ATOM 702 O O . ASP A 1 101 ? 4.359 -7.588 -8.052 1.00 98.19 101 ASP A O 1
ATOM 706 N N . GLU A 1 102 ? 5.518 -9.013 -6.748 1.00 98.25 102 GLU A N 1
ATOM 707 C CA . GLU A 1 102 ? 4.462 -9.186 -5.737 1.00 98.25 102 GLU A CA 1
ATOM 708 C C . GLU A 1 102 ? 4.089 -7.848 -5.072 1.00 98.25 102 GLU A C 1
ATOM 710 O O . GLU A 1 102 ? 2.907 -7.518 -4.943 1.00 98.25 102 GLU A O 1
ATOM 715 N N . VAL A 1 103 ? 5.085 -7.046 -4.677 1.00 98.06 103 VAL A N 1
ATOM 716 C CA . VAL A 1 103 ? 4.868 -5.731 -4.045 1.00 98.06 103 VAL A CA 1
ATOM 717 C C . VAL A 1 103 ? 4.214 -4.751 -5.021 1.00 98.06 103 VAL A C 1
ATOM 719 O O . VAL A 1 103 ? 3.221 -4.101 -4.682 1.00 98.06 103 VAL A O 1
ATOM 722 N N . ARG A 1 104 ? 4.724 -4.659 -6.256 1.00 97.75 104 ARG A N 1
ATOM 723 C CA . ARG A 1 104 ? 4.145 -3.798 -7.301 1.00 97.75 104 ARG A CA 1
ATOM 724 C C . ARG A 1 104 ? 2.711 -4.212 -7.634 1.00 97.75 104 ARG A C 1
ATOM 726 O O . ARG A 1 104 ? 1.850 -3.348 -7.792 1.00 97.75 104 ARG A O 1
ATOM 733 N N . ALA A 1 105 ? 2.434 -5.515 -7.711 1.00 97.81 105 ALA A N 1
ATOM 734 C CA . ALA A 1 105 ? 1.091 -6.038 -7.946 1.00 97.81 105 ALA A CA 1
ATOM 735 C C . ALA A 1 105 ? 0.126 -5.634 -6.829 1.00 97.81 105 ALA A C 1
ATOM 737 O O . ALA A 1 105 ? -0.936 -5.089 -7.122 1.00 97.81 105 ALA A O 1
ATOM 738 N N . ALA A 1 106 ? 0.524 -5.794 -5.566 1.00 97.62 106 ALA A N 1
ATOM 739 C CA . ALA A 1 106 ? -0.289 -5.373 -4.431 1.00 97.62 106 ALA A CA 1
ATOM 740 C C . ALA A 1 106 ? -0.576 -3.858 -4.443 1.00 97.62 106 ALA A C 1
ATOM 742 O O . ALA A 1 106 ? -1.698 -3.440 -4.154 1.00 97.62 106 ALA A O 1
ATOM 743 N N . MET A 1 107 ? 0.395 -3.027 -4.845 1.00 97.00 107 MET A N 1
ATOM 744 C CA . MET A 1 107 ? 0.179 -1.585 -5.020 1.00 97.00 107 MET A CA 1
ATOM 745 C C . MET A 1 107 ? -0.829 -1.283 -6.143 1.00 97.00 107 MET A C 1
ATOM 747 O O . MET A 1 107 ? -1.716 -0.444 -5.975 1.00 97.00 107 MET A O 1
ATOM 751 N N . ARG A 1 108 ? -0.749 -1.983 -7.284 1.00 95.94 108 ARG A N 1
ATOM 752 C CA . ARG A 1 108 ? -1.726 -1.837 -8.380 1.00 95.94 108 ARG A CA 1
ATOM 753 C C . ARG A 1 108 ? -3.130 -2.256 -7.952 1.00 95.94 108 ARG A C 1
ATOM 755 O O . ARG A 1 108 ? -4.096 -1.571 -8.290 1.00 95.94 108 ARG A O 1
ATOM 762 N N . GLU A 1 109 ? -3.252 -3.348 -7.203 1.00 95.88 109 GLU A N 1
ATOM 763 C CA . GLU A 1 109 ? -4.528 -3.805 -6.645 1.00 95.88 109 GLU A CA 1
ATOM 764 C C . GLU A 1 109 ? -5.122 -2.759 -5.700 1.00 95.88 109 GLU A C 1
ATOM 766 O O . GLU A 1 109 ? -6.297 -2.418 -5.831 1.00 95.88 109 GLU A O 1
ATOM 771 N N . PHE A 1 110 ? -4.303 -2.186 -4.814 1.00 94.88 110 PHE A N 1
ATOM 772 C CA . PHE A 1 110 ? -4.716 -1.094 -3.937 1.00 94.88 110 PHE A CA 1
ATOM 773 C C . PHE A 1 110 ? -5.229 0.113 -4.734 1.00 94.88 110 PHE A C 1
ATOM 775 O O . PHE A 1 110 ? -6.350 0.564 -4.509 1.00 94.88 110 PHE A O 1
ATOM 782 N N . LEU A 1 111 ? -4.470 0.605 -5.718 1.00 93.38 111 LEU A N 1
ATOM 783 C CA . LEU A 1 111 ? -4.891 1.754 -6.531 1.00 93.38 111 LEU A CA 1
ATOM 784 C C . LEU A 1 111 ? -6.128 1.466 -7.388 1.00 93.38 111 LEU A C 1
ATOM 786 O O . LEU A 1 111 ? -6.935 2.361 -7.634 1.00 93.38 111 LEU A O 1
ATOM 790 N N . THR A 1 112 ? -6.299 0.220 -7.826 1.00 93.06 112 THR A N 1
ATOM 791 C CA . THR A 1 112 ? -7.512 -0.225 -8.521 1.00 93.06 112 THR A CA 1
ATOM 792 C C . THR A 1 112 ? -8.714 -0.230 -7.580 1.00 93.06 112 THR A C 1
ATOM 794 O O . THR A 1 112 ? -9.808 0.166 -7.972 1.00 93.06 112 THR A O 1
ATOM 797 N N . ALA A 1 113 ? -8.527 -0.648 -6.328 1.00 93.00 113 ALA A N 1
ATOM 798 C CA . ALA A 1 113 ? -9.570 -0.579 -5.314 1.00 93.00 113 ALA A CA 1
ATOM 799 C C . ALA A 1 113 ? -9.941 0.882 -5.002 1.00 93.00 113 ALA A C 1
ATOM 801 O O . ALA A 1 113 ? -11.126 1.200 -4.905 1.00 93.00 113 ALA A O 1
ATOM 802 N N . VAL A 1 114 ? -8.949 1.786 -4.946 1.00 90.69 114 VAL A N 1
ATOM 803 C CA . VAL A 1 114 ? -9.166 3.236 -4.793 1.00 90.69 114 VAL A CA 1
ATOM 804 C C . VAL A 1 114 ? -10.010 3.769 -5.948 1.00 90.69 114 VAL A C 1
ATOM 806 O O . VAL A 1 114 ? -11.033 4.401 -5.707 1.00 90.69 114 VAL A O 1
ATOM 809 N N . SER A 1 115 ? -9.624 3.484 -7.194 1.00 91.12 115 SER A N 1
ATOM 810 C CA . SER A 1 115 ? -10.300 4.027 -8.379 1.00 91.12 115 SER A CA 1
ATOM 811 C C . SER A 1 115 ? -11.727 3.517 -8.569 1.00 91.12 115 SER A C 1
ATOM 813 O O . SER A 1 115 ? -12.568 4.232 -9.104 1.00 91.12 115 SER A O 1
ATOM 815 N N . LYS A 1 116 ? -12.010 2.289 -8.124 1.00 91.38 116 LYS A N 1
ATOM 816 C CA . LYS A 1 116 ? -13.356 1.702 -8.143 1.00 91.38 116 LYS A CA 1
ATOM 817 C C . LYS A 1 116 ? -14.200 2.091 -6.932 1.00 91.38 116 LYS A C 1
ATOM 819 O O . LYS A 1 116 ? -15.376 1.742 -6.888 1.00 91.38 116 LYS A O 1
ATOM 824 N N . GLY A 1 117 ? -13.607 2.752 -5.940 1.00 89.94 117 GLY A N 1
ATOM 825 C CA . GLY A 1 117 ? -14.266 3.011 -4.670 1.00 89.94 117 GLY A CA 1
ATOM 826 C C . GLY A 1 117 ? -14.632 1.741 -3.896 1.00 89.94 117 GLY A C 1
ATOM 827 O O . GLY A 1 117 ? -15.595 1.738 -3.131 1.00 89.94 117 GLY A O 1
ATOM 828 N N . A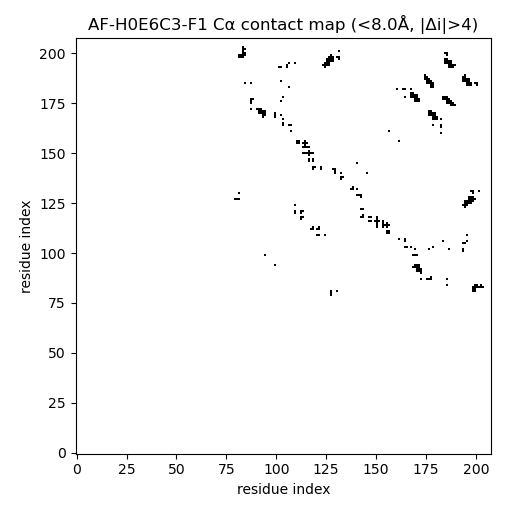SP A 1 118 ? -13.884 0.652 -4.096 1.00 92.19 118 ASP A N 1
ATOM 829 C CA . ASP A 1 118 ? -14.133 -0.633 -3.445 1.00 92.19 118 ASP A CA 1
ATOM 830 C C . ASP A 1 118 ? -13.600 -0.599 -2.008 1.00 92.19 118 ASP A C 1
ATOM 832 O O . ASP A 1 118 ? -12.475 -1.012 -1.715 1.00 92.19 118 ASP A O 1
ATOM 836 N N . ALA A 1 119 ? -14.415 -0.057 -1.100 1.00 91.06 119 ALA A N 1
ATOM 837 C CA . ALA A 1 119 ? -14.062 0.097 0.308 1.00 91.06 119 ALA A CA 1
ATOM 838 C C . ALA A 1 119 ? -13.683 -1.240 0.966 1.00 91.06 119 ALA A C 1
ATOM 840 O O . ALA A 1 119 ? -12.741 -1.285 1.753 1.00 91.06 119 ALA A O 1
ATOM 841 N N . LYS A 1 120 ? -14.363 -2.336 0.609 1.00 91.50 120 LYS A N 1
ATOM 842 C CA . LYS A 1 120 ? -14.088 -3.661 1.173 1.00 91.50 120 LYS A CA 1
ATOM 843 C C . LYS A 1 120 ? -12.702 -4.148 0.758 1.00 91.50 120 LYS A C 1
ATOM 845 O O . LYS A 1 120 ? -11.908 -4.558 1.608 1.00 91.50 120 LYS A O 1
ATOM 850 N N . LEU A 1 121 ? -12.391 -4.073 -0.537 1.00 92.19 121 LEU A N 1
ATOM 851 C CA . LEU A 1 121 ? -11.077 -4.455 -1.040 1.00 92.19 121 LEU A CA 1
ATOM 852 C C . LEU A 1 121 ? -9.987 -3.548 -0.458 1.00 92.19 121 LEU A C 1
ATOM 854 O O . LEU A 1 121 ? -8.971 -4.060 0.005 1.00 92.19 121 LEU A O 1
ATOM 858 N N . LEU A 1 122 ? -10.213 -2.234 -0.384 1.00 92.25 122 LEU A N 1
ATOM 859 C CA . LEU A 1 122 ? -9.278 -1.297 0.246 1.00 92.25 122 LEU A CA 1
ATOM 860 C C . LEU A 1 122 ? -8.970 -1.668 1.696 1.00 92.25 122 LEU A C 1
ATOM 862 O O . LEU A 1 122 ? -7.800 -1.778 2.059 1.00 92.25 122 LEU A O 1
ATOM 866 N N . CYS A 1 123 ? -9.997 -1.925 2.507 1.00 92.38 123 CYS A N 1
ATOM 867 C CA . CYS A 1 123 ? -9.815 -2.295 3.908 1.00 92.38 123 CYS A CA 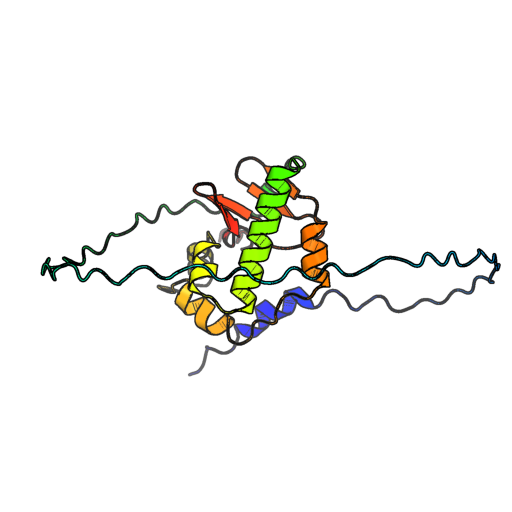1
ATOM 868 C C . CYS A 1 123 ? -9.076 -3.626 4.074 1.00 92.38 123 CYS A C 1
ATOM 870 O O . CYS A 1 123 ? -8.285 -3.771 4.999 1.00 92.38 123 CYS A O 1
ATOM 872 N N . SER A 1 124 ? -9.240 -4.574 3.146 1.00 94.38 124 SER A N 1
ATOM 873 C CA . SER A 1 124 ? -8.453 -5.817 3.155 1.00 94.38 124 SER A CA 1
ATOM 874 C C . SER A 1 124 ? -6.963 -5.610 2.828 1.00 94.38 124 SER A C 1
ATOM 876 O O . SER A 1 124 ? -6.132 -6.465 3.149 1.00 94.38 124 SER A O 1
ATOM 878 N N . ARG A 1 125 ? -6.613 -4.475 2.202 1.00 95.31 125 ARG A N 1
ATOM 879 C CA . ARG A 1 125 ? -5.266 -4.134 1.717 1.00 95.31 125 ARG A CA 1
ATOM 880 C C . ARG A 1 125 ? -4.561 -3.060 2.532 1.00 95.31 125 ARG A C 1
ATOM 882 O O . ARG A 1 125 ? -3.449 -2.691 2.172 1.00 95.31 125 ARG A O 1
ATOM 889 N N . ILE A 1 126 ? -5.156 -2.589 3.621 1.00 93.62 126 ILE A N 1
ATOM 890 C CA . ILE A 1 126 ? -4.569 -1.590 4.514 1.00 93.62 126 ILE A CA 1
ATOM 891 C C . ILE A 1 126 ? -4.405 -2.191 5.913 1.00 93.62 126 ILE A C 1
ATOM 893 O O . ILE A 1 126 ? -5.244 -2.960 6.373 1.00 93.62 126 ILE A O 1
ATOM 897 N N . ILE A 1 127 ? -3.332 -1.814 6.603 1.00 93.69 127 ILE A N 1
ATOM 898 C CA . ILE A 1 127 ? -3.140 -2.049 8.037 1.00 93.69 127 ILE A CA 1
ATOM 899 C C . ILE A 1 127 ? -2.837 -0.733 8.761 1.00 93.69 127 ILE A C 1
ATOM 901 O O . ILE A 1 127 ? -2.502 0.275 8.137 1.00 93.69 127 ILE A O 1
ATOM 905 N N . GLY A 1 128 ? -2.966 -0.738 10.090 1.00 89.38 128 GLY A N 1
ATOM 906 C CA . GLY A 1 128 ? -2.653 0.419 10.937 1.00 89.38 128 GLY A CA 1
ATOM 907 C C . GLY A 1 128 ? -3.679 1.556 10.872 1.00 89.38 128 GLY A C 1
ATOM 908 O O . GLY A 1 128 ? -3.488 2.589 11.509 1.00 89.38 128 GLY A O 1
ATOM 909 N N . PHE A 1 129 ? -4.781 1.376 10.140 1.00 87.50 129 PHE A N 1
ATOM 910 C CA . PHE A 1 129 ? -5.812 2.398 9.966 1.00 87.50 129 PHE A CA 1
ATOM 911 C C . PHE A 1 129 ? -6.497 2.791 11.281 1.00 87.50 129 PHE A C 1
ATOM 913 O O . PHE A 1 129 ? -6.674 3.979 11.546 1.00 87.50 129 PHE A O 1
ATOM 920 N N . ASP A 1 130 ? -6.815 1.816 12.136 1.00 84.94 130 ASP A N 1
ATOM 921 C CA . ASP A 1 130 ? -7.446 2.068 13.439 1.00 84.94 130 ASP A CA 1
ATOM 922 C C . ASP A 1 130 ? -6.571 2.954 14.335 1.00 84.94 130 ASP A C 1
ATOM 924 O O . ASP A 1 130 ? -7.068 3.809 15.069 1.00 84.94 130 ASP A O 1
ATOM 928 N N . GLU A 1 131 ? -5.246 2.801 14.243 1.00 83.75 131 GLU A N 1
ATOM 929 C CA . GLU A 1 131 ? -4.309 3.648 14.976 1.00 83.75 131 GLU A CA 1
ATOM 930 C C . GLU A 1 131 ? -4.332 5.089 14.456 1.00 83.75 131 GLU A C 1
ATOM 932 O O . GLU A 1 131 ? -4.318 6.031 15.253 1.00 83.75 131 GLU A O 1
ATOM 937 N N . VAL A 1 132 ? -4.423 5.273 13.135 1.00 83.88 132 VAL A N 1
ATOM 938 C CA . VAL A 1 132 ? -4.580 6.600 12.522 1.00 83.88 132 VAL A CA 1
ATOM 939 C C . VAL A 1 132 ? -5.881 7.250 12.985 1.00 83.88 132 VAL A C 1
ATOM 941 O O . VAL A 1 132 ? -5.858 8.382 13.468 1.00 83.88 132 VAL A O 1
ATOM 944 N N . ALA A 1 133 ? -7.003 6.530 12.903 1.00 86.12 133 ALA A N 1
ATOM 945 C CA . ALA A 1 133 ? -8.307 7.026 13.338 1.00 86.12 133 ALA A CA 1
ATOM 946 C C . ALA A 1 133 ? -8.277 7.449 14.816 1.00 86.12 133 ALA A C 1
ATOM 948 O O . ALA A 1 133 ? -8.670 8.569 15.157 1.00 86.12 133 ALA A O 1
ATOM 949 N N . LYS A 1 134 ? -7.695 6.607 15.682 1.00 85.12 134 LYS A N 1
ATOM 950 C CA . LYS A 1 134 ? -7.531 6.896 17.110 1.00 85.12 134 LYS A CA 1
ATOM 951 C C . LYS A 1 134 ? -6.686 8.148 17.357 1.00 85.12 134 LYS A C 1
ATOM 953 O O . LYS A 1 134 ? -7.076 8.984 18.172 1.00 85.12 134 LYS A O 1
ATOM 958 N N . LYS A 1 135 ? -5.558 8.311 16.654 1.00 83.69 135 LYS A N 1
ATOM 959 C CA . LYS A 1 135 ? -4.690 9.502 16.769 1.00 83.69 135 LYS A CA 1
ATOM 960 C C . LYS A 1 135 ? -5.384 10.783 16.306 1.00 83.69 135 LYS A C 1
ATOM 962 O O . LYS A 1 135 ? -5.132 11.843 16.866 1.00 83.69 135 LYS A O 1
ATOM 967 N N . LEU A 1 136 ? -6.296 10.686 15.341 1.00 83.31 136 LEU A N 1
ATOM 968 C CA . LEU A 1 136 ? -7.129 11.805 14.890 1.00 83.31 136 LEU A CA 1
ATOM 969 C C . LEU A 1 136 ? -8.328 12.086 15.815 1.00 83.31 136 LEU A C 1
ATOM 971 O O . LEU A 1 136 ? -9.168 12.926 15.494 1.00 83.31 136 LEU A O 1
ATOM 975 N N . GLY A 1 137 ? -8.436 11.392 16.954 1.00 88.12 137 GLY A N 1
ATOM 976 C CA . GLY A 1 137 ? -9.547 11.542 17.894 1.00 88.12 137 GLY A CA 1
ATOM 977 C C . GLY A 1 137 ? -10.873 10.988 17.370 1.00 88.12 137 GLY A C 1
ATOM 978 O O . GLY A 1 137 ? -11.927 11.285 17.935 1.00 88.12 137 GLY A O 1
ATOM 979 N N . GLN A 1 138 ? -10.842 10.193 16.299 1.00 87.06 138 GLN A N 1
ATOM 980 C CA . GLN A 1 138 ? -12.020 9.533 15.762 1.00 87.06 138 GLN A CA 1
ATOM 981 C C . GLN A 1 138 ? -12.259 8.232 16.528 1.00 87.06 138 GLN A C 1
ATOM 983 O O . GLN A 1 138 ? -11.428 7.325 16.524 1.00 87.06 138 GLN A O 1
ATOM 988 N N . LYS A 1 139 ? -13.391 8.166 17.232 1.00 84.50 139 LYS A N 1
ATOM 989 C CA . LYS A 1 139 ? -13.828 6.971 17.960 1.00 84.50 139 LYS A CA 1
ATOM 990 C C . LYS A 1 139 ? -14.759 6.154 17.071 1.00 84.50 139 LYS A C 1
ATOM 992 O O . LYS A 1 139 ? -15.592 6.734 16.380 1.00 84.50 139 LYS A O 1
ATOM 997 N N . ASP A 1 140 ? -14.594 4.835 17.106 1.00 81.19 140 ASP A N 1
ATOM 998 C CA . ASP A 1 140 ? -15.503 3.855 16.496 1.00 81.19 140 ASP A CA 1
ATOM 999 C C . ASP A 1 140 ? -15.698 3.995 14.978 1.00 81.19 140 ASP A C 1
ATOM 1001 O O . ASP A 1 140 ? -16.730 3.606 14.430 1.00 81.19 140 ASP A O 1
ATOM 1005 N N . VAL A 1 141 ? -14.705 4.544 14.273 1.00 82.94 141 VAL A N 1
ATOM 1006 C CA . VAL A 1 141 ? -14.796 4.694 12.822 1.00 82.94 141 VAL A CA 1
ATOM 1007 C C . VAL A 1 141 ? -14.176 3.491 12.133 1.00 82.94 141 VAL A C 1
ATOM 1009 O O . VAL A 1 141 ? -12.960 3.320 12.135 1.00 82.94 141 VAL A O 1
ATOM 1012 N N . SER A 1 142 ? -15.024 2.665 11.521 1.00 86.50 142 SER A N 1
ATOM 1013 C CA . SER A 1 142 ? -14.552 1.558 10.697 1.00 86.50 142 SER A CA 1
ATOM 1014 C C . SER A 1 142 ? -13.849 2.075 9.440 1.00 86.50 142 SER A C 1
ATOM 1016 O O . SER A 1 142 ? -14.213 3.119 8.887 1.00 86.50 142 SER A O 1
ATOM 1018 N N . CYS A 1 143 ? -12.878 1.303 8.949 1.00 86.75 143 CYS A N 1
ATOM 1019 C CA . CYS A 1 143 ? -12.226 1.564 7.667 1.00 86.75 143 CYS A CA 1
ATOM 1020 C C . CYS A 1 143 ? -13.252 1.787 6.539 1.00 86.75 143 CYS A C 1
ATOM 1022 O O . CYS A 1 143 ? -13.157 2.763 5.795 1.00 86.75 143 CYS A O 1
ATOM 1024 N N . GLU A 1 144 ? -14.301 0.961 6.476 1.00 85.62 144 GLU A N 1
ATOM 1025 C CA . GLU A 1 144 ? -15.360 1.097 5.472 1.00 85.62 144 GLU A CA 1
ATOM 1026 C C . GLU A 1 144 ? -16.111 2.428 5.588 1.00 85.62 144 GLU A C 1
ATOM 1028 O O . GLU A 1 144 ? -16.375 3.069 4.575 1.00 85.62 144 GLU A O 1
ATOM 1033 N N . SER A 1 145 ? -16.425 2.882 6.805 1.00 85.81 145 SER A N 1
ATOM 1034 C CA . SER A 1 145 ? -17.173 4.129 7.021 1.00 85.81 145 SER A CA 1
ATOM 1035 C C . SER A 1 145 ? -16.393 5.363 6.571 1.00 85.81 145 SER A C 1
ATOM 1037 O O . SER A 1 145 ? -16.968 6.290 5.998 1.00 85.81 145 SER A O 1
ATOM 1039 N N . LEU A 1 146 ? -15.078 5.373 6.797 1.00 79.69 146 LEU A N 1
ATOM 1040 C CA . LEU A 1 146 ? -14.202 6.442 6.319 1.00 79.69 146 LEU A CA 1
ATOM 1041 C C . LEU A 1 146 ? -14.033 6.391 4.806 1.00 79.69 146 LEU A C 1
ATOM 1043 O O . LEU A 1 146 ? -14.194 7.412 4.131 1.00 79.69 146 LEU A O 1
ATOM 1047 N N . LEU A 1 147 ? -13.761 5.200 4.271 1.00 82.19 147 LEU A N 1
ATOM 1048 C CA . LEU A 1 147 ? -13.463 5.050 2.855 1.00 82.19 147 LEU A CA 1
ATOM 1049 C C . LEU A 1 1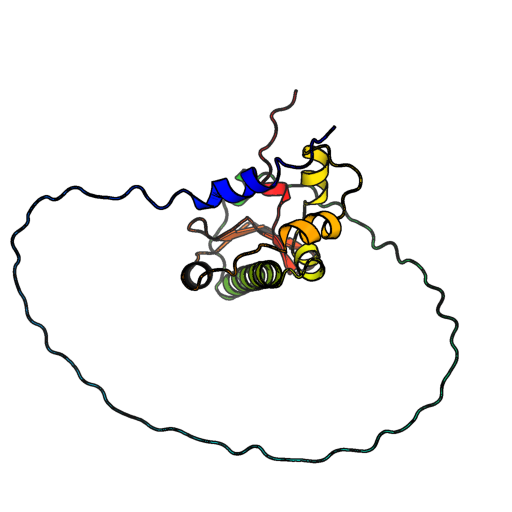47 ? -14.690 5.209 1.961 1.00 82.19 147 LEU A C 1
ATOM 1051 O O . LEU A 1 147 ? -14.558 5.719 0.853 1.00 82.19 147 LEU A O 1
ATOM 1055 N N . LYS A 1 148 ? -15.894 4.885 2.443 1.00 79.19 148 LYS A N 1
ATOM 1056 C CA . LYS A 1 148 ? -17.147 5.089 1.700 1.00 79.19 148 LYS A CA 1
ATOM 1057 C C . LYS A 1 148 ? -17.365 6.553 1.309 1.00 79.19 148 LYS A C 1
ATOM 1059 O O . LYS A 1 148 ? -17.939 6.825 0.259 1.00 79.19 148 LYS A O 1
ATOM 1064 N N . ASN A 1 149 ? -16.878 7.494 2.119 1.00 73.50 149 ASN A N 1
ATOM 1065 C CA . ASN A 1 149 ? -16.978 8.922 1.823 1.00 73.50 149 ASN A CA 1
ATOM 1066 C C . ASN A 1 149 ? -15.822 9.432 0.950 1.00 73.50 149 ASN A C 1
ATOM 1068 O O . ASN A 1 149 ? -16.032 10.347 0.157 1.00 73.50 149 ASN A O 1
ATOM 1072 N N . SER A 1 150 ? -14.622 8.852 1.058 1.00 70.38 150 SER A N 1
ATOM 1073 C CA . SER A 1 150 ? -13.469 9.259 0.239 1.00 70.38 150 SER A CA 1
ATOM 1074 C C . SER A 1 150 ? -13.467 8.640 -1.162 1.00 70.38 150 SER A C 1
ATOM 1076 O O . SER A 1 150 ? -12.939 9.234 -2.096 1.00 70.38 150 SER A O 1
ATOM 1078 N N . ALA A 1 151 ? -14.067 7.460 -1.318 1.00 69.06 151 ALA A N 1
ATOM 1079 C CA . ALA A 1 151 ? -14.143 6.711 -2.570 1.00 69.06 151 ALA A CA 1
ATOM 1080 C C . ALA A 1 151 ? -14.947 7.428 -3.668 1.00 69.06 151 ALA A C 1
ATOM 1082 O O . ALA A 1 151 ? -14.608 7.322 -4.842 1.00 69.06 151 ALA A O 1
ATOM 1083 N N . ASN A 1 152 ? -15.967 8.209 -3.299 1.00 71.25 152 ASN A N 1
ATOM 1084 C CA . ASN A 1 152 ? -16.884 8.854 -4.252 1.00 71.25 152 ASN A CA 1
ATOM 1085 C C . ASN A 1 152 ? -16.257 9.986 -5.093 1.00 71.25 152 ASN A C 1
ATOM 1087 O O . ASN A 1 152 ? -16.947 10.592 -5.907 1.00 71.25 152 ASN A O 1
ATOM 1091 N N . GLY A 1 153 ? -14.971 10.288 -4.907 1.00 74.12 153 GLY A N 1
ATOM 1092 C CA . GLY A 1 153 ? -14.234 11.276 -5.701 1.00 74.12 153 GLY A CA 1
ATOM 1093 C C . GLY A 1 153 ? -12.834 10.817 -6.098 1.00 74.12 153 GLY A C 1
ATOM 1094 O O . GLY A 1 153 ? -12.007 11.646 -6.478 1.00 74.12 153 GLY A O 1
ATOM 1095 N N . ALA A 1 154 ? -12.537 9.523 -5.969 1.00 83.69 154 ALA A N 1
ATOM 1096 C CA . ALA A 1 154 ? -11.220 9.004 -6.289 1.00 83.69 154 ALA A CA 1
ATOM 1097 C C . ALA A 1 154 ? -10.965 9.087 -7.801 1.00 83.69 154 ALA A C 1
ATOM 1099 O O . ALA A 1 154 ? -11.642 8.449 -8.606 1.00 83.69 154 ALA A O 1
ATOM 1100 N N . VAL A 1 155 ? -9.964 9.875 -8.191 1.00 84.56 155 VAL A N 1
ATOM 1101 C CA . VAL A 1 155 ? -9.494 9.911 -9.577 1.00 84.56 155 VAL A CA 1
ATOM 1102 C C . VAL A 1 155 ? -8.692 8.631 -9.832 1.00 84.56 155 VAL A C 1
ATOM 1104 O O . VAL A 1 155 ? -7.802 8.314 -9.036 1.00 84.56 155 VAL A O 1
ATOM 1107 N N . PRO A 1 156 ? -8.974 7.873 -10.909 1.00 87.25 156 PRO A N 1
ATOM 1108 C CA . PRO A 1 156 ? -8.183 6.697 -11.246 1.00 87.25 156 PRO A CA 1
ATOM 1109 C C . PRO A 1 156 ? -6.701 7.062 -11.414 1.00 87.25 156 PRO A C 1
ATOM 1111 O O . PRO A 1 156 ? -6.391 8.156 -11.899 1.00 87.25 156 PRO A O 1
ATOM 1114 N N . PRO A 1 157 ? -5.767 6.163 -11.049 1.00 88.00 157 PRO A N 1
ATOM 1115 C CA . PRO A 1 157 ? -4.346 6.428 -11.232 1.00 88.00 157 PRO A CA 1
ATOM 1116 C C . PRO A 1 157 ? -4.052 6.687 -12.713 1.00 88.00 157 PRO A C 1
ATOM 1118 O O . PRO A 1 157 ? -4.540 5.979 -13.598 1.00 88.00 157 PRO A O 1
ATOM 1121 N N . SER A 1 158 ? -3.239 7.705 -12.996 1.00 93.06 158 SER A N 1
ATOM 1122 C CA . SER A 1 158 ? -2.827 7.989 -14.369 1.00 93.06 158 SER A CA 1
ATOM 1123 C C . SER A 1 158 ? -1.935 6.866 -14.911 1.00 93.06 158 SER A C 1
ATOM 1125 O O . SER A 1 158 ? -1.259 6.159 -14.158 1.00 93.06 158 SER A O 1
ATOM 1127 N N . LYS A 1 159 ? -1.860 6.733 -16.243 1.00 93.25 159 LYS A N 1
ATOM 1128 C CA . LYS A 1 159 ? -0.937 5.783 -16.894 1.00 93.25 159 LYS A CA 1
ATOM 1129 C C . LYS A 1 159 ? 0.517 5.997 -16.458 1.00 93.25 159 LYS A C 1
ATOM 1131 O O . LYS A 1 159 ? 1.266 5.034 -16.344 1.00 93.25 159 LYS A O 1
ATOM 1136 N N . GLN A 1 160 ? 0.905 7.246 -16.192 1.00 92.81 160 GLN A N 1
ATOM 1137 C CA . GLN A 1 160 ? 2.247 7.588 -15.725 1.00 92.81 160 GLN A CA 1
ATOM 1138 C C . GLN A 1 160 ? 2.515 7.062 -14.311 1.00 92.81 160 GLN A C 1
ATOM 1140 O O . GLN A 1 160 ? 3.598 6.541 -14.066 1.00 92.81 160 GLN A O 1
ATOM 1145 N N . VAL A 1 161 ? 1.533 7.142 -13.405 1.00 92.06 161 VAL A N 1
ATOM 1146 C CA . VAL A 1 161 ? 1.648 6.565 -12.055 1.00 92.06 161 VAL A CA 1
ATOM 1147 C C . VAL A 1 161 ? 1.811 5.049 -12.137 1.00 92.06 161 VAL A C 1
ATOM 1149 O O . VAL A 1 161 ? 2.721 4.502 -11.521 1.00 92.06 161 VAL A O 1
ATOM 1152 N N . LEU A 1 162 ? 0.990 4.374 -12.948 1.00 93.88 162 LEU A N 1
ATOM 1153 C CA . LEU A 1 162 ? 1.086 2.922 -13.135 1.00 93.88 162 LEU A CA 1
ATOM 1154 C C . LEU A 1 162 ? 2.447 2.506 -13.714 1.00 93.88 162 LEU A C 1
ATOM 1156 O O . LEU A 1 162 ? 3.109 1.637 -13.155 1.00 93.88 162 LEU A O 1
ATOM 1160 N N . ALA A 1 163 ? 2.925 3.198 -14.752 1.00 94.31 163 ALA A N 1
ATOM 1161 C CA . ALA A 1 163 ? 4.250 2.946 -15.320 1.00 94.31 163 ALA A CA 1
ATOM 1162 C C . ALA A 1 163 ? 5.391 3.237 -14.326 1.00 94.31 163 ALA A C 1
ATOM 1164 O O . ALA A 1 163 ? 6.438 2.590 -14.371 1.00 94.31 163 ALA A O 1
ATOM 1165 N N . GLY A 1 164 ? 5.199 4.212 -13.431 1.00 94.25 164 GLY A N 1
ATOM 1166 C CA . GLY A 1 164 ? 6.113 4.489 -12.328 1.00 94.25 164 GLY A CA 1
ATOM 1167 C C . GLY A 1 164 ? 6.204 3.316 -11.355 1.00 94.25 164 GLY A C 1
ATOM 1168 O O . GLY A 1 164 ? 7.307 2.951 -10.963 1.00 94.25 164 GL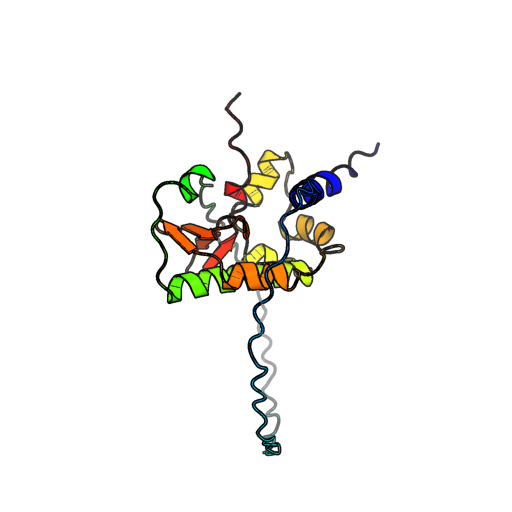Y A O 1
ATOM 1169 N N . ILE A 1 165 ? 5.072 2.686 -11.019 1.00 95.88 165 ILE A N 1
ATOM 1170 C CA . ILE A 1 165 ? 5.020 1.508 -10.133 1.00 95.88 165 ILE A CA 1
ATOM 1171 C C . ILE A 1 165 ? 5.741 0.331 -10.773 1.00 95.88 165 ILE A C 1
ATOM 1173 O O . ILE A 1 165 ? 6.569 -0.304 -10.124 1.00 95.88 165 ILE A O 1
ATOM 1177 N N . ASP A 1 166 ? 5.485 0.081 -12.057 1.00 95.50 166 ASP A N 1
ATOM 1178 C CA . ASP A 1 166 ? 6.101 -1.029 -12.790 1.00 95.50 166 ASP A CA 1
ATOM 1179 C C . ASP A 1 166 ? 7.632 -0.916 -12.832 1.00 95.50 166 ASP A C 1
ATOM 1181 O O . ASP A 1 166 ? 8.341 -1.918 -12.782 1.00 95.50 166 ASP A O 1
ATOM 1185 N N . LYS A 1 167 ? 8.153 0.316 -12.866 1.00 95.88 167 LYS A N 1
ATOM 1186 C CA . LYS A 1 167 ? 9.594 0.607 -12.893 1.00 95.88 167 LYS A CA 1
ATOM 1187 C C . LYS A 1 167 ? 10.194 0.879 -11.514 1.00 95.88 167 LYS A C 1
ATOM 1189 O O . LYS A 1 167 ? 11.410 1.048 -11.406 1.00 95.88 167 LYS A O 1
ATOM 1194 N N . ALA A 1 168 ? 9.377 0.959 -10.466 1.00 96.25 168 ALA A N 1
ATOM 1195 C CA . ALA A 1 168 ? 9.847 1.329 -9.141 1.00 96.25 168 ALA A CA 1
ATOM 1196 C C . ALA A 1 168 ? 10.822 0.272 -8.615 1.00 96.25 168 ALA A C 1
ATOM 1198 O O . ALA A 1 168 ? 10.545 -0.931 -8.651 1.00 96.25 168 ALA A O 1
ATOM 1199 N N . LYS A 1 169 ? 11.970 0.719 -8.097 1.00 96.62 169 LYS A N 1
ATOM 1200 C CA . LYS A 1 169 ? 12.882 -0.155 -7.353 1.00 96.62 169 LYS A CA 1
ATOM 1201 C C . LYS A 1 169 ? 12.219 -0.524 -6.032 1.00 96.62 169 LYS A C 1
ATOM 1203 O O . LYS A 1 169 ? 11.790 0.371 -5.310 1.00 96.62 169 LYS A O 1
ATOM 1208 N N . VAL A 1 170 ? 12.140 -1.812 -5.721 1.00 96.94 170 VAL A N 1
ATOM 1209 C CA . VAL A 1 170 ? 11.559 -2.282 -4.461 1.00 96.94 170 VAL A CA 1
ATOM 1210 C C . VAL A 1 170 ? 12.683 -2.589 -3.483 1.00 96.94 170 VAL A C 1
ATOM 1212 O O . VAL A 1 170 ? 13.620 -3.312 -3.818 1.00 96.94 170 VAL A O 1
ATOM 1215 N N . THR A 1 171 ? 12.577 -2.040 -2.277 1.00 96.56 171 THR A N 1
ATOM 1216 C CA . THR A 1 171 ? 13.510 -2.300 -1.178 1.00 96.56 171 THR A CA 1
ATOM 1217 C C . THR A 1 171 ? 12.770 -3.026 -0.062 1.00 96.56 171 THR A C 1
ATOM 1219 O O . THR A 1 171 ? 11.703 -2.573 0.354 1.00 96.56 171 THR A O 1
ATOM 1222 N N . ILE A 1 172 ? 13.339 -4.128 0.431 1.00 96.56 172 ILE A N 1
ATOM 1223 C CA . ILE A 1 172 ? 12.746 -5.015 1.439 1.00 96.56 172 ILE A CA 1
ATOM 1224 C C . ILE A 1 172 ? 13.584 -5.019 2.715 1.00 96.56 172 ILE A C 1
ATOM 1226 O O . ILE A 1 172 ? 14.815 -4.990 2.680 1.00 96.56 172 ILE A O 1
ATO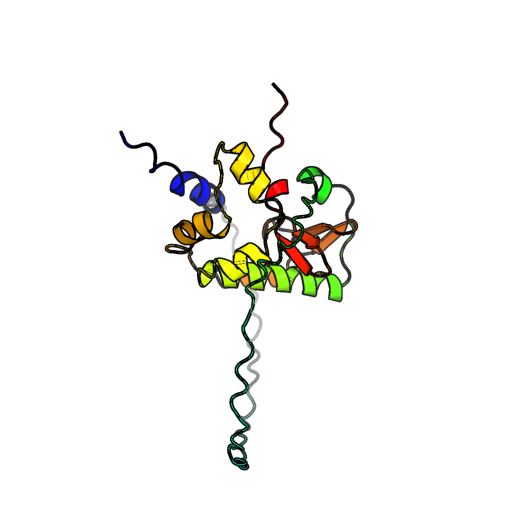M 1230 N N . LYS A 1 173 ? 12.905 -5.098 3.860 1.00 95.12 173 LYS A N 1
ATOM 1231 C CA . LYS A 1 173 ? 13.512 -5.316 5.174 1.00 95.12 173 LYS A CA 1
ATOM 1232 C C . LYS A 1 173 ? 12.615 -6.207 6.032 1.00 95.12 173 LYS A C 1
ATOM 1234 O O . LYS A 1 173 ? 11.731 -5.719 6.738 1.00 95.12 173 LYS A O 1
ATOM 1239 N N . GLY A 1 174 ? 12.867 -7.513 5.986 1.00 94.88 174 GLY A N 1
ATOM 1240 C CA . GLY A 1 174 ? 12.009 -8.504 6.635 1.00 94.88 174 GLY A CA 1
ATOM 1241 C C . GLY A 1 174 ? 10.630 -8.534 5.978 1.00 94.88 174 GLY A C 1
ATOM 1242 O O . GLY A 1 174 ? 10.518 -8.753 4.777 1.00 94.88 174 GLY A O 1
ATOM 1243 N N . ASP A 1 175 ? 9.590 -8.261 6.757 1.00 96.19 175 ASP A N 1
ATOM 1244 C CA . ASP A 1 175 ? 8.195 -8.178 6.320 1.00 96.19 175 ASP A CA 1
ATOM 1245 C C . ASP A 1 175 ? 7.810 -6.802 5.757 1.00 96.19 175 ASP A C 1
ATOM 1247 O O . ASP A 1 175 ? 6.637 -6.550 5.522 1.00 96.19 175 ASP A O 1
ATOM 1251 N N . ARG A 1 176 ? 8.758 -5.886 5.545 1.00 95.69 176 ARG A N 1
ATOM 1252 C CA . ARG A 1 176 ? 8.492 -4.507 5.107 1.00 95.69 176 ARG A CA 1
ATOM 1253 C C . ARG A 1 176 ? 9.029 -4.238 3.713 1.00 95.69 176 ARG A C 1
ATOM 1255 O O . ARG A 1 176 ? 10.115 -4.703 3.379 1.00 95.69 176 ARG A O 1
ATOM 1262 N N . ALA A 1 177 ? 8.307 -3.429 2.948 1.00 96.81 177 ALA A N 1
ATOM 1263 C CA . ALA A 1 177 ? 8.657 -3.012 1.600 1.00 96.81 177 ALA A CA 1
ATOM 1264 C C . ALA A 1 177 ? 8.458 -1.506 1.393 1.00 96.81 177 ALA A C 1
ATOM 1266 O O . ALA A 1 177 ? 7.548 -0.891 1.954 1.00 96.81 177 ALA A O 1
ATOM 1267 N N . THR A 1 178 ? 9.287 -0.922 0.533 1.00 95.62 178 THR A N 1
ATOM 1268 C CA . THR A 1 178 ? 9.105 0.433 -0.006 1.00 95.62 178 THR A CA 1
ATOM 1269 C C . THR A 1 178 ? 9.301 0.427 -1.516 1.00 95.62 178 THR A C 1
ATOM 1271 O O . THR A 1 178 ? 10.129 -0.325 -2.034 1.00 95.62 178 THR A O 1
ATOM 1274 N N . LEU A 1 179 ? 8.545 1.273 -2.218 1.00 94.56 179 LEU A N 1
ATOM 1275 C CA . LEU A 1 179 ? 8.733 1.542 -3.640 1.00 94.56 179 LEU A CA 1
ATOM 1276 C C . LEU A 1 179 ? 9.533 2.845 -3.781 1.00 94.56 179 LEU A C 1
ATOM 1278 O O . LEU A 1 179 ? 9.096 3.912 -3.349 1.00 94.56 179 LEU A O 1
ATOM 1282 N N . GLY A 1 180 ? 10.729 2.762 -4.360 1.00 91.06 180 GLY A N 1
ATOM 1283 C CA . GLY A 1 180 ? 11.589 3.915 -4.611 1.00 91.06 180 GLY A CA 1
ATOM 1284 C C . GLY A 1 180 ? 10.971 4.896 -5.610 1.00 91.06 180 GLY A C 1
ATOM 1285 O O . GLY A 1 180 ? 10.131 4.516 -6.419 1.00 91.06 180 GLY A O 1
ATOM 1286 N N . GLY A 1 181 ? 11.414 6.157 -5.574 1.00 80.88 181 GLY A N 1
ATOM 1287 C CA . GLY A 1 181 ? 10.921 7.215 -6.468 1.00 80.88 181 GLY A CA 1
ATOM 1288 C C . GLY A 1 181 ? 9.628 7.895 -6.005 1.00 80.88 181 GLY A C 1
ATOM 1289 O O . GLY A 1 181 ? 8.907 8.433 -6.837 1.00 80.88 181 GLY A O 1
ATOM 1290 N N . ASN A 1 182 ? 9.324 7.862 -4.699 1.00 76.69 182 ASN A N 1
ATOM 1291 C CA . ASN A 1 182 ? 8.078 8.377 -4.106 1.00 76.69 182 ASN A CA 1
ATOM 1292 C C . ASN A 1 182 ? 6.805 7.715 -4.667 1.00 76.69 182 ASN A C 1
ATOM 1294 O O . ASN A 1 182 ? 5.728 8.308 -4.644 1.00 76.69 182 ASN A O 1
ATOM 1298 N N . VAL A 1 183 ? 6.909 6.480 -5.166 1.00 77.69 183 VAL A N 1
ATOM 1299 C CA . VAL A 1 183 ? 5.830 5.804 -5.905 1.00 77.69 183 VAL A CA 1
ATOM 1300 C C . VAL A 1 183 ? 4.872 5.041 -4.973 1.00 77.69 183 VAL A C 1
ATOM 1302 O O . VAL A 1 183 ? 4.455 3.918 -5.246 1.00 77.69 183 VAL A O 1
ATOM 1305 N N . GLY A 1 184 ? 4.496 5.666 -3.858 1.00 84.62 184 GLY A N 1
ATOM 1306 C CA . GLY A 1 184 ? 3.447 5.175 -2.967 1.00 84.62 184 GLY A CA 1
ATOM 1307 C C . GLY A 1 184 ? 3.876 4.957 -1.513 1.00 84.62 184 GLY A C 1
ATOM 1308 O O . GLY A 1 184 ? 5.041 5.139 -1.154 1.00 84.62 184 GLY A O 1
ATOM 1309 N N . PRO A 1 185 ? 2.907 4.611 -0.652 1.00 92.00 185 PRO A N 1
ATOM 1310 C CA . PRO A 1 185 ? 3.133 4.396 0.773 1.00 92.00 185 PRO A CA 1
ATOM 1311 C C . PRO A 1 185 ? 3.949 3.120 1.060 1.00 92.00 185 PRO A C 1
ATOM 1313 O O . PRO A 1 185 ? 4.006 2.216 0.220 1.00 92.00 185 PRO A O 1
ATOM 1316 N N . PRO A 1 186 ? 4.570 3.017 2.251 1.00 94.69 186 PRO A N 1
ATOM 1317 C CA . PRO A 1 186 ? 5.234 1.793 2.688 1.00 94.69 186 PRO A CA 1
ATOM 1318 C C . PRO A 1 186 ? 4.239 0.631 2.801 1.00 94.69 186 PRO A C 1
ATOM 1320 O O . PRO A 1 186 ? 3.049 0.824 3.069 1.00 94.69 186 PRO A O 1
ATOM 1323 N N . MET A 1 187 ? 4.738 -0.590 2.621 1.00 96.69 187 MET A N 1
ATOM 1324 C CA . MET A 1 187 ? 3.927 -1.807 2.659 1.00 96.69 187 MET A CA 1
ATOM 1325 C C . MET A 1 187 ? 4.497 -2.831 3.636 1.00 96.69 187 MET A C 1
ATOM 1327 O O . MET A 1 187 ? 5.711 -2.931 3.793 1.00 96.69 187 MET A O 1
ATOM 1331 N N . ARG A 1 188 ? 3.634 -3.642 4.247 1.00 96.12 188 ARG A N 1
ATOM 1332 C CA . ARG A 1 188 ? 4.018 -4.749 5.130 1.00 96.12 188 ARG A CA 1
ATOM 1333 C C . ARG A 1 188 ? 3.372 -6.054 4.675 1.00 96.12 188 ARG A C 1
ATOM 1335 O O . ARG A 1 188 ? 2.222 -6.047 4.236 1.00 96.12 188 ARG A O 1
ATOM 1342 N N . LYS A 1 189 ? 4.095 -7.168 4.772 1.00 97.19 189 LYS A N 1
ATOM 1343 C CA . LYS A 1 189 ? 3.606 -8.518 4.493 1.00 97.19 189 LYS A CA 1
ATOM 1344 C C . LYS A 1 189 ? 2.903 -9.043 5.740 1.00 97.19 189 LYS A C 1
ATOM 1346 O O . LYS A 1 189 ? 3.541 -9.279 6.758 1.00 97.19 189 LYS A O 1
ATOM 1351 N N . VAL A 1 190 ? 1.590 -9.216 5.654 1.00 95.50 190 VAL A N 1
ATOM 1352 C CA . VAL A 1 190 ? 0.739 -9.728 6.736 1.00 95.50 190 VAL A CA 1
ATOM 1353 C C . VAL A 1 190 ? -0.007 -10.937 6.199 1.00 95.50 190 VAL A C 1
ATOM 1355 O O . VAL A 1 190 ? -0.681 -10.834 5.174 1.00 95.50 190 VAL A O 1
ATOM 1358 N N . ASP A 1 191 ? 0.169 -12.087 6.850 1.00 94.94 191 ASP A N 1
ATOM 1359 C CA . ASP A 1 191 ? -0.402 -13.375 6.431 1.00 94.94 191 ASP A CA 1
ATOM 1360 C C . ASP A 1 191 ? 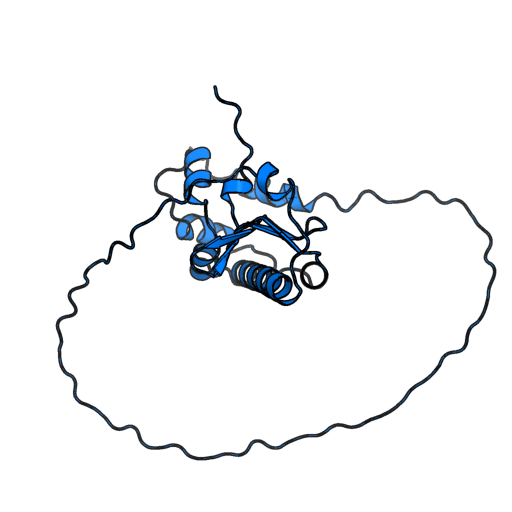-0.079 -13.721 4.965 1.00 94.94 191 ASP A C 1
ATOM 1362 O O . ASP A 1 191 ? -0.923 -14.162 4.190 1.00 94.94 191 ASP A O 1
ATOM 1366 N N . GLY A 1 192 ? 1.163 -13.447 4.553 1.00 96.31 192 GLY A N 1
ATOM 1367 C CA . GLY A 1 192 ? 1.641 -13.686 3.188 1.00 96.31 192 GLY A CA 1
ATOM 1368 C C . GLY A 1 192 ? 1.215 -12.636 2.155 1.00 96.31 192 GLY A C 1
ATOM 1369 O O . GLY A 1 192 ? 1.726 -12.662 1.038 1.00 96.31 192 GLY A O 1
ATOM 1370 N N . VAL A 1 193 ? 0.360 -11.676 2.519 1.00 97.56 193 VAL A N 1
ATOM 1371 C CA . VAL A 1 193 ? -0.161 -10.644 1.613 1.00 97.56 193 VAL A CA 1
ATOM 1372 C C . VAL A 1 193 ? 0.495 -9.297 1.897 1.00 97.56 193 VAL A C 1
ATOM 1374 O O . VAL A 1 193 ? 0.522 -8.833 3.035 1.00 97.56 193 VAL A O 1
ATOM 1377 N N . TRP A 1 194 ? 0.992 -8.626 0.858 1.00 97.88 194 TRP A N 1
ATOM 1378 C CA . TRP A 1 194 ? 1.481 -7.253 0.978 1.00 97.88 194 TRP A CA 1
ATOM 1379 C C . TRP A 1 194 ? 0.313 -6.268 1.108 1.00 97.88 194 TRP A C 1
ATOM 1381 O O . TRP A 1 194 ? -0.585 -6.231 0.264 1.00 97.88 194 TRP A O 1
ATOM 1391 N N . LYS A 1 195 ? 0.331 -5.468 2.175 1.00 97.38 195 LYS A N 1
ATOM 1392 C CA . LYS A 1 195 ? -0.692 -4.471 2.518 1.00 97.38 195 LYS A CA 1
ATOM 1393 C C . LYS A 1 195 ? -0.046 -3.106 2.731 1.00 97.38 195 LYS A C 1
ATOM 1395 O O . LYS A 1 195 ? 1.100 -3.032 3.164 1.00 97.38 195 LYS A O 1
ATOM 1400 N N . ILE A 1 196 ? -0.773 -2.030 2.451 1.00 95.81 196 ILE A N 1
ATOM 1401 C CA . ILE A 1 196 ? -0.343 -0.662 2.743 1.00 95.81 196 ILE A CA 1
ATOM 1402 C C . ILE A 1 196 ? -0.315 -0.449 4.257 1.00 95.81 196 ILE A C 1
ATOM 1404 O O . ILE A 1 196 ? -1.333 -0.633 4.926 1.00 95.81 196 ILE A O 1
ATOM 1408 N N . ASP A 1 197 ? 0.822 -0.014 4.794 1.00 94.31 197 ASP A N 1
ATOM 1409 C CA . ASP A 1 197 ? 0.933 0.356 6.203 1.00 94.31 197 ASP A CA 1
ATOM 1410 C C . ASP A 1 197 ? 0.623 1.845 6.392 1.00 94.31 197 ASP A C 1
ATOM 1412 O O . ASP A 1 197 ? 1.495 2.709 6.284 1.00 94.31 197 ASP A O 1
ATOM 1416 N N . TYR A 1 198 ? -0.643 2.153 6.681 1.00 88.81 198 TYR A N 1
ATOM 1417 C CA . TYR A 1 198 ? -1.072 3.519 6.986 1.00 88.81 198 TYR A CA 1
ATOM 1418 C C . TYR A 1 198 ? -0.549 4.007 8.339 1.00 88.81 198 TYR A C 1
ATOM 1420 O O . TYR A 1 198 ? -0.376 5.213 8.523 1.00 88.81 198 TYR A O 1
ATOM 1428 N N . GLY A 1 199 ? -0.267 3.095 9.273 1.00 83.62 199 GLY A N 1
ATOM 1429 C CA . GLY A 1 199 ? 0.296 3.439 10.577 1.00 83.62 199 GLY A CA 1
ATOM 1430 C C . GLY A 1 199 ? 1.667 4.099 10.443 1.00 83.62 199 GLY A C 1
ATOM 1431 O O . GLY A 1 199 ? 1.966 5.048 11.170 1.00 83.62 199 GLY A O 1
ATOM 1432 N N . ALA A 1 200 ? 2.447 3.666 9.451 1.00 84.12 200 ALA A N 1
ATOM 1433 C CA . ALA A 1 200 ? 3.739 4.254 9.130 1.00 84.12 200 ALA A CA 1
ATOM 1434 C C . ALA A 1 200 ? 3.637 5.690 8.589 1.00 84.12 200 ALA A C 1
ATOM 1436 O O . ALA A 1 200 ? 4.577 6.459 8.750 1.00 84.12 200 ALA A O 1
ATOM 1437 N N . LEU A 1 201 ? 2.519 6.085 7.970 1.00 80.06 201 LEU A N 1
ATOM 1438 C CA . LEU A 1 201 ? 2.351 7.435 7.412 1.00 80.06 201 LEU A CA 1
ATOM 1439 C C . LEU A 1 201 ? 2.046 8.497 8.470 1.00 80.06 201 LEU A C 1
ATOM 1441 O O . LEU A 1 201 ? 2.167 9.691 8.193 1.00 80.06 201 LEU A O 1
ATOM 1445 N N . VAL A 1 202 ? 1.635 8.092 9.673 1.00 77.31 202 VAL A N 1
ATOM 1446 C CA . VAL A 1 202 ? 1.362 9.050 10.741 1.00 77.31 202 VAL A CA 1
ATOM 1447 C C . VAL A 1 202 ? 2.693 9.476 11.354 1.00 77.31 202 VAL A C 1
ATOM 1449 O O . VAL A 1 202 ? 3.404 8.617 11.883 1.00 77.31 202 VAL A O 1
ATOM 1452 N N . PRO A 1 203 ? 3.052 10.775 11.318 1.00 68.62 203 PRO A N 1
ATOM 1453 C CA . PRO A 1 203 ? 4.262 11.238 11.977 1.00 68.62 203 PRO A CA 1
ATOM 1454 C C . PRO A 1 203 ? 4.213 10.824 13.446 1.00 68.62 203 PRO A C 1
ATOM 1456 O O . PRO A 1 203 ? 3.168 10.920 14.097 1.00 68.62 203 PRO A O 1
ATOM 1459 N N . ALA A 1 204 ? 5.337 10.329 13.965 1.00 65.62 204 ALA A N 1
ATOM 1460 C CA . ALA A 1 204 ? 5.468 10.097 15.392 1.00 65.62 204 ALA A CA 1
ATOM 1461 C C . ALA A 1 204 ? 5.210 11.437 16.087 1.00 65.62 204 ALA A C 1
ATOM 1463 O O . ALA A 1 204 ? 5.998 12.366 15.929 1.00 65.62 204 ALA A O 1
ATOM 1464 N N . VAL A 1 205 ? 4.078 11.562 16.782 1.00 59.59 205 VAL A N 1
ATOM 1465 C CA . VAL A 1 205 ? 3.804 12.730 17.617 1.00 59.59 205 VAL A CA 1
ATOM 1466 C C . VAL A 1 205 ? 4.830 12.659 18.746 1.00 59.59 205 VAL A C 1
ATOM 1468 O O . VAL A 1 205 ? 4.798 11.677 19.496 1.00 59.59 205 VAL A O 1
ATOM 1471 N N . PRO A 1 206 ? 5.782 13.605 18.846 1.00 56.72 206 PRO A N 1
ATOM 1472 C CA . PRO A 1 206 ? 6.700 13.640 19.975 1.00 56.72 206 PRO A CA 1
ATOM 1473 C C . PRO A 1 206 ? 5.849 13.733 21.241 1.00 56.72 206 PRO A C 1
ATOM 1475 O O . PRO A 1 206 ? 4.939 14.560 21.294 1.00 56.72 206 PRO A O 1
ATOM 1478 N N . GLY A 1 207 ? 6.074 12.830 22.196 1.00 57.69 207 GLY A N 1
ATOM 1479 C CA . GLY A 1 207 ? 5.250 12.727 23.399 1.00 57.69 207 GLY A CA 1
ATOM 1480 C C . GLY A 1 207 ? 5.100 14.074 24.107 1.00 57.69 207 GLY A C 1
ATOM 1481 O O . GLY A 1 207 ? 6.088 14.786 24.291 1.00 57.69 207 GLY A O 1
ATOM 1482 N N . HIS A 1 208 ? 3.854 14.401 24.455 1.00 41.00 208 HIS A N 1
ATOM 1483 C CA . HIS A 1 208 ? 3.520 15.404 25.463 1.00 41.00 208 HIS A CA 1
ATOM 1484 C C . HIS A 1 208 ? 3.893 14.907 26.859 1.00 41.00 208 HIS A C 1
ATOM 1486 O O . HIS A 1 208 ? 3.753 13.682 27.092 1.00 41.00 208 HIS A O 1
#

Radius of gyration: 24.95 Å; Cα contacts (8 Å, |Δi|>4): 190; chains: 1; bounding box: 58×62×67 Å

Nearest PDB structures (foldseek):
  5do0-assembly1_A  TM=2.503E-01  e=4.742E+00  Rickettsia prowazekii str. Madrid E

Sequence (208 aa):
MSRARLLPLLLAAALSLSAAGCGGDDDKPSTTSASTPSTTSSTSSSTTSPTTTTDPEPTTTDQSSTTKTSETEKTPTTSTPSTPLQDYTKGGSPADDKTADEVRAAMREFLTAVSKGDAKLLCSRIIGFDEVAKKLGQKDVSCESLLKNSANGAVPPSKQVLAGIDKAKVTIKGDRATLGGNVGPPMRKVDGVWKIDYGALVPAVPGH

Mean predicted aligned error: 15.51 Å

Foldseek 3Di:
DDDDPDPVVVVPVVPPPDPDDDDDDDDDDDDDDDDDDDDDDDDDDDDDDDDDDDDDDDDDDDDDDDDPPPPVPPPPPPQDDFDALVVQPPDFDFDDPVVLVLQLVLVLQLLVCLQQLVQVSNLVQEHPVVVVCVVVVHPPQDSSNVSNVNSVPRDRDDPVLSVLSVPFTWTDDPQKIDTPPPSDAIWGQDPNHIHHYPSNVDHDPDDD